Protein AF-A0A5N3PFI4-F1 (afdb_monomer_lite)

Radius of gyration: 23.62 Å; chains: 1; bounding box: 62×47×74 Å

Organism: NCBI:txid2580413

Structure (mmCIF, N/CA/C/O backbone):
data_AF-A0A5N3PFI4-F1
#
_entry.id   AF-A0A5N3PFI4-F1
#
loop_
_atom_site.group_PDB
_atom_site.id
_atom_site.type_symbol
_atom_site.label_atom_id
_atom_site.label_alt_id
_atom_site.label_comp_id
_atom_site.label_asym_id
_atom_site.label_entity_id
_atom_site.label_seq_id
_atom_site.pdbx_PDB_ins_code
_atom_site.Cartn_x
_atom_site.Cartn_y
_atom_site.Cartn_z
_atom_site.occupancy
_atom_site.B_iso_or_equiv
_atom_site.auth_seq_id
_atom_site.auth_comp_id
_atom_site.auth_asym_id
_atom_site.auth_atom_id
_atom_site.pdbx_PDB_model_num
ATOM 1 N N . MET A 1 1 ? -22.761 -20.253 -21.939 1.00 34.53 1 MET A N 1
ATOM 2 C CA . MET A 1 1 ? -22.071 -18.955 -21.828 1.00 34.53 1 MET A CA 1
ATOM 3 C C . MET A 1 1 ? -21.880 -18.704 -20.352 1.00 34.53 1 MET A C 1
ATOM 5 O O . MET A 1 1 ? -22.815 -18.252 -19.707 1.00 34.53 1 MET A O 1
ATOM 9 N N . ASN A 1 2 ? -20.734 -19.114 -19.808 1.00 31.66 2 ASN A N 1
ATOM 10 C CA . ASN A 1 2 ? -20.333 -18.622 -18.499 1.00 31.66 2 ASN A CA 1
ATOM 11 C C . ASN A 1 2 ? -20.093 -17.128 -18.687 1.00 31.66 2 ASN A C 1
ATOM 13 O O . ASN A 1 2 ? -19.296 -16.738 -19.536 1.00 31.66 2 ASN A O 1
ATOM 17 N N . SER A 1 3 ? -20.860 -16.303 -17.985 1.00 35.31 3 SER A N 1
ATOM 18 C CA . SER A 1 3 ? -20.430 -14.945 -17.700 1.00 35.31 3 SER A CA 1
ATOM 19 C C . SER A 1 3 ? -19.209 -15.099 -16.806 1.00 35.31 3 SER A C 1
ATOM 21 O O . SER A 1 3 ? -19.358 -15.276 -15.596 1.00 35.31 3 SER A O 1
ATOM 23 N N . ASP A 1 4 ? -18.026 -15.157 -17.411 1.00 40.94 4 ASP A N 1
ATOM 24 C CA . ASP A 1 4 ? -16.792 -14.941 -16.677 1.00 40.94 4 ASP A CA 1
ATOM 25 C C . ASP A 1 4 ? -16.975 -13.590 -15.994 1.00 40.94 4 ASP A C 1
ATOM 27 O O . ASP A 1 4 ? -17.137 -12.562 -16.653 1.00 40.94 4 ASP A O 1
ATOM 31 N N . THR A 1 5 ? -17.123 -13.618 -14.671 1.00 44.69 5 THR A N 1
ATOM 32 C CA . THR A 1 5 ? -17.162 -12.411 -13.860 1.00 44.69 5 THR A CA 1
ATOM 33 C C . THR A 1 5 ? -15.824 -11.739 -14.102 1.00 44.69 5 THR A C 1
ATOM 35 O O . THR A 1 5 ? -14.805 -12.211 -13.605 1.00 44.69 5 THR A O 1
ATOM 38 N N . GLU A 1 6 ? -15.815 -10.726 -14.962 1.00 54.66 6 GLU A N 1
ATOM 39 C CA . GLU A 1 6 ? -14.609 -10.012 -15.351 1.00 54.66 6 GLU A CA 1
ATOM 40 C C . GLU A 1 6 ? -13.999 -9.435 -14.070 1.00 54.66 6 GLU A C 1
ATOM 42 O O . GLU A 1 6 ? -14.568 -8.539 -13.441 1.00 54.66 6 GLU A O 1
ATOM 47 N N . ILE A 1 7 ? -12.908 -10.052 -13.603 1.00 65.50 7 ILE A N 1
ATOM 48 C CA . ILE A 1 7 ? -12.194 -9.602 -12.411 1.00 65.50 7 ILE A CA 1
ATOM 49 C C . ILE A 1 7 ? -11.613 -8.244 -12.783 1.00 65.50 7 ILE A C 1
ATOM 51 O O . ILE A 1 7 ? -10.720 -8.157 -13.626 1.00 65.50 7 ILE A O 1
ATOM 55 N N . LEU A 1 8 ? -12.170 -7.186 -12.196 1.00 71.88 8 LEU A N 1
ATOM 56 C CA . LEU A 1 8 ? -11.700 -5.832 -12.445 1.00 71.88 8 LEU A CA 1
ATOM 57 C C . LEU A 1 8 ? -10.261 -5.720 -11.932 1.00 71.88 8 LEU A C 1
ATOM 59 O O . LEU A 1 8 ? -10.022 -6.072 -10.776 1.00 71.88 8 LEU A O 1
ATOM 63 N N . PRO A 1 9 ? -9.310 -5.240 -12.748 1.00 77.88 9 PRO A N 1
ATOM 64 C CA . PRO A 1 9 ? -7.929 -5.128 -12.316 1.00 77.88 9 PRO A CA 1
ATOM 65 C C . PRO A 1 9 ? -7.809 -4.098 -11.189 1.00 77.88 9 PRO A C 1
ATOM 67 O O . PRO A 1 9 ? -8.352 -2.992 -11.273 1.00 77.88 9 PRO A O 1
ATOM 70 N N . ASP A 1 10 ? -7.056 -4.447 -10.148 1.00 87.81 10 ASP A N 1
ATOM 71 C CA . ASP A 1 10 ? -6.751 -3.518 -9.058 1.00 87.81 10 ASP A CA 1
ATOM 72 C C . ASP A 1 10 ? -5.749 -2.447 -9.493 1.00 87.81 10 ASP A C 1
ATOM 74 O O . ASP A 1 10 ? -5.732 -1.351 -8.934 1.00 87.81 10 ASP A O 1
ATOM 78 N N . TYR A 1 11 ? -4.904 -2.751 -10.481 1.00 91.44 11 TYR A N 1
ATOM 79 C CA . TYR A 1 11 ? -3.962 -1.817 -11.089 1.00 91.44 11 TYR A CA 1
ATOM 80 C C . TYR A 1 11 ? -3.472 -2.306 -12.459 1.00 91.44 11 TYR A C 1
ATOM 82 O O . TYR A 1 11 ? -3.498 -3.492 -12.785 1.00 91.44 11 TYR A O 1
ATOM 90 N N . ASP A 1 12 ? -2.926 -1.365 -13.219 1.00 91.00 12 ASP A N 1
ATOM 91 C CA . ASP A 1 12 ? -2.003 -1.557 -14.328 1.00 91.00 12 ASP A CA 1
ATOM 92 C C . ASP A 1 12 ? -0.720 -0.744 -14.061 1.00 91.00 12 ASP A C 1
ATOM 94 O O . ASP A 1 12 ? -0.627 0.038 -13.109 1.00 91.00 12 ASP A O 1
ATOM 98 N N . LEU A 1 13 ? 0.309 -0.952 -14.879 1.00 92.44 13 LEU A N 1
ATOM 99 C CA . LEU A 1 13 ? 1.620 -0.339 -14.709 1.00 92.44 13 LEU A CA 1
ATOM 100 C C . LEU A 1 13 ? 1.938 0.654 -15.820 1.00 92.44 13 LEU A C 1
ATOM 102 O O . LEU A 1 13 ? 2.076 0.297 -16.986 1.00 92.44 13 LEU A O 1
ATOM 106 N N . THR A 1 14 ? 2.217 1.898 -15.449 1.00 93.06 14 THR A N 1
ATOM 107 C CA . THR A 1 14 ? 2.928 2.812 -16.351 1.00 93.06 14 THR A CA 1
ATOM 108 C C . THR A 1 14 ? 4.423 2.683 -16.101 1.00 93.06 14 THR A C 1
ATOM 110 O O . THR A 1 14 ? 4.976 3.303 -15.196 1.00 93.06 14 THR A O 1
ATOM 113 N N . CYS A 1 15 ? 5.088 1.824 -16.875 1.00 95.62 15 CYS A N 1
ATOM 114 C CA . CYS A 1 15 ? 6.522 1.579 -16.740 1.00 95.62 15 CYS A CA 1
ATOM 115 C C . CYS A 1 15 ? 7.332 2.745 -17.310 1.00 95.62 15 CYS A C 1
ATOM 117 O O . CYS A 1 15 ? 7.285 2.981 -18.514 1.00 95.62 15 CYS A O 1
ATOM 119 N N . TRP A 1 16 ? 8.136 3.409 -16.478 1.00 97.19 16 TRP A N 1
ATOM 120 C CA . TRP A 1 16 ? 9.129 4.410 -16.901 1.00 97.19 16 TRP A CA 1
ATOM 121 C C . TRP A 1 16 ? 10.487 3.779 -17.212 1.00 97.19 16 TRP A C 1
ATOM 123 O O . TRP A 1 16 ? 11.235 4.253 -18.066 1.00 97.19 16 TRP A O 1
ATOM 133 N N . TYR A 1 17 ? 10.789 2.680 -16.526 1.00 97.75 17 TYR A N 1
ATOM 134 C CA . TYR A 1 17 ? 11.963 1.850 -16.741 1.00 97.75 17 TYR A CA 1
ATOM 135 C C . TYR A 1 17 ? 11.529 0.391 -16.834 1.00 97.75 17 TYR A C 1
ATOM 137 O O . TYR A 1 17 ? 10.805 -0.085 -15.958 1.00 97.75 17 TYR A O 1
ATOM 145 N N . LEU A 1 18 ? 12.003 -0.321 -17.856 1.00 97.88 18 LEU A N 1
ATOM 146 C CA . LEU A 1 18 ? 11.761 -1.750 -18.038 1.00 97.88 18 LEU A CA 1
ATOM 147 C C . LEU A 1 18 ? 13.010 -2.410 -18.624 1.00 97.88 18 LEU A C 1
ATOM 149 O O . LEU A 1 18 ? 13.370 -2.205 -19.783 1.00 97.88 18 LEU A O 1
ATOM 153 N N . ASN A 1 19 ? 13.681 -3.238 -17.824 1.00 97.38 19 ASN A N 1
ATOM 154 C CA . ASN A 1 19 ? 14.801 -4.031 -18.310 1.00 97.38 19 ASN A CA 1
ATOM 155 C C . ASN A 1 19 ? 14.276 -5.293 -19.010 1.00 97.38 19 ASN A C 1
ATOM 157 O O . ASN A 1 19 ? 13.946 -6.278 -18.353 1.00 97.38 19 ASN A O 1
ATOM 161 N N . ILE A 1 20 ? 14.220 -5.254 -20.345 1.00 95.31 20 ILE A N 1
ATOM 162 C CA . ILE A 1 20 ? 13.633 -6.316 -21.182 1.00 95.31 20 ILE A CA 1
ATOM 163 C C . ILE A 1 20 ? 14.208 -7.692 -20.841 1.00 95.31 20 ILE A C 1
ATOM 165 O O . ILE A 1 20 ? 13.453 -8.622 -20.585 1.00 95.31 20 ILE A O 1
ATOM 169 N N . ARG A 1 21 ? 15.539 -7.821 -20.786 1.00 94.88 21 ARG A N 1
ATOM 170 C CA . ARG A 1 21 ? 16.201 -9.101 -20.504 1.00 94.88 21 ARG A CA 1
ATOM 171 C C . ARG A 1 21 ? 15.759 -9.678 -19.159 1.00 94.88 21 ARG A C 1
ATOM 173 O O . ARG A 1 21 ? 15.367 -10.833 -19.085 1.00 94.88 21 ARG A O 1
ATOM 180 N N . ARG A 1 22 ? 15.813 -8.859 -18.112 1.00 96.00 22 ARG A N 1
ATOM 181 C CA . ARG A 1 22 ? 15.440 -9.248 -16.750 1.00 96.00 22 ARG A CA 1
ATOM 182 C C . ARG A 1 22 ? 13.965 -9.632 -16.647 1.00 96.00 22 ARG A C 1
ATOM 184 O O . ARG A 1 22 ? 13.632 -10.627 -16.013 1.00 96.00 22 ARG A O 1
ATOM 191 N N . VAL A 1 23 ? 13.082 -8.865 -17.288 1.00 96.19 23 VAL A N 1
ATOM 192 C CA . VAL A 1 23 ? 11.647 -9.177 -17.330 1.00 96.19 23 VAL A CA 1
ATOM 193 C C . VAL A 1 23 ? 11.402 -10.498 -18.058 1.00 96.19 23 VAL A C 1
ATOM 195 O O . VAL A 1 23 ? 10.666 -11.323 -17.535 1.00 96.19 23 VAL A O 1
ATOM 198 N N . LEU A 1 24 ? 12.066 -10.749 -19.190 1.00 94.12 24 LEU A N 1
ATOM 199 C CA . LEU A 1 24 ? 11.983 -12.027 -19.909 1.00 94.12 24 LEU A CA 1
ATOM 200 C C . LEU A 1 24 ? 12.459 -13.216 -19.069 1.00 94.12 24 LEU A C 1
ATOM 202 O O . LEU A 1 24 ? 11.827 -14.268 -19.095 1.00 94.12 24 LEU A O 1
ATOM 206 N N . GLU A 1 25 ? 13.549 -13.051 -18.315 1.00 93.19 25 GLU A N 1
ATOM 207 C CA . GLU A 1 25 ? 14.042 -14.061 -17.368 1.00 93.19 25 GLU A CA 1
ATOM 208 C C . GLU A 1 25 ? 13.009 -14.359 -16.263 1.00 93.19 25 GLU A C 1
ATOM 210 O O . GLU A 1 25 ? 12.974 -15.476 -15.753 1.00 93.19 25 GLU A O 1
ATOM 215 N N . LEU A 1 26 ? 12.154 -13.389 -15.917 1.00 93.06 26 LEU A N 1
ATOM 216 C CA . LEU A 1 26 ? 11.142 -13.515 -14.866 1.00 93.06 26 LEU A CA 1
ATOM 217 C C . LEU A 1 26 ? 9.834 -14.158 -15.357 1.00 93.06 26 LEU A C 1
ATOM 219 O O . LEU A 1 26 ? 9.326 -15.072 -14.715 1.00 93.06 26 LEU A O 1
ATOM 223 N N . ILE A 1 27 ? 9.289 -13.683 -16.481 1.00 93.25 27 ILE A N 1
ATOM 224 C CA . ILE A 1 27 ? 8.004 -14.162 -17.027 1.00 93.25 27 ILE A CA 1
ATOM 225 C C . ILE A 1 27 ? 8.158 -15.412 -17.908 1.00 93.25 27 ILE A C 1
ATOM 227 O O . ILE A 1 27 ? 7.177 -16.089 -18.202 1.00 93.25 27 ILE A O 1
ATOM 231 N N . GLY A 1 28 ? 9.385 -15.721 -18.337 1.00 89.44 28 GLY A N 1
ATOM 232 C CA . GLY A 1 28 ? 9.697 -16.795 -19.276 1.00 89.44 28 GLY A CA 1
ATOM 233 C C . GLY A 1 28 ? 9.411 -16.405 -20.728 1.00 89.44 28 GLY A C 1
ATOM 234 O O . GLY A 1 28 ? 8.351 -15.872 -21.051 1.00 89.44 28 GLY A O 1
ATOM 235 N N . ILE A 1 29 ? 10.345 -16.699 -21.636 1.00 81.88 29 ILE A N 1
ATOM 236 C CA . ILE A 1 29 ? 10.223 -16.336 -23.061 1.00 81.88 29 ILE A CA 1
ATOM 237 C C . ILE A 1 29 ? 9.035 -17.023 -23.753 1.00 81.88 29 ILE A C 1
ATOM 239 O O . ILE A 1 29 ? 8.405 -16.442 -24.635 1.00 81.88 29 ILE A O 1
ATOM 243 N N . ASP A 1 30 ? 8.685 -18.230 -23.311 1.00 80.94 30 ASP A N 1
ATOM 244 C CA . ASP A 1 30 ? 7.583 -19.001 -23.886 1.00 80.94 30 ASP A CA 1
ATOM 245 C C . ASP A 1 30 ? 6.222 -18.344 -23.623 1.00 80.94 30 ASP A C 1
ATOM 247 O O . ASP A 1 30 ? 5.322 -18.454 -24.456 1.00 80.94 30 ASP A O 1
ATOM 251 N N . SER A 1 31 ? 6.092 -17.585 -22.525 1.00 78.06 31 SER A N 1
ATOM 252 C CA . SER A 1 31 ? 4.857 -16.862 -22.181 1.00 78.06 31 SER A CA 1
ATOM 253 C C . SER A 1 31 ? 4.494 -15.776 -23.198 1.00 78.06 31 SER A C 1
ATOM 255 O O . SER A 1 31 ? 3.326 -15.419 -23.326 1.00 78.06 31 SER A O 1
ATOM 257 N N . ILE A 1 32 ? 5.480 -15.279 -23.953 1.00 81.88 32 ILE A N 1
ATOM 258 C CA . ILE A 1 32 ? 5.295 -14.207 -24.936 1.00 81.88 32 ILE A CA 1
ATOM 259 C C . ILE A 1 32 ? 5.472 -14.673 -26.380 1.00 81.88 32 ILE A C 1
ATOM 261 O O . ILE A 1 32 ? 5.248 -13.894 -27.302 1.00 81.88 32 ILE A O 1
ATOM 265 N N . ALA A 1 33 ? 5.878 -15.924 -26.614 1.00 79.25 33 ALA A N 1
ATOM 266 C CA . ALA A 1 33 ? 6.202 -16.418 -27.951 1.00 79.25 33 ALA A CA 1
ATOM 267 C C . ALA A 1 33 ? 5.012 -16.318 -28.924 1.00 79.25 33 ALA A C 1
ATOM 269 O O . ALA A 1 33 ? 5.199 -16.031 -30.106 1.00 79.25 33 ALA A O 1
ATOM 270 N N . TYR A 1 34 ? 3.788 -16.520 -28.427 1.00 78.62 34 TYR A N 1
ATOM 271 C CA . TYR A 1 34 ? 2.567 -16.336 -29.213 1.00 78.62 34 TYR A CA 1
ATOM 272 C C . TYR A 1 34 ? 2.360 -14.868 -29.612 1.00 78.62 34 TYR A C 1
ATOM 274 O O . TYR A 1 34 ? 2.145 -14.572 -30.789 1.00 78.62 34 TYR A O 1
ATOM 282 N N . ASP A 1 35 ? 2.508 -13.950 -28.654 1.00 79.88 35 ASP A N 1
ATOM 283 C CA . ASP A 1 35 ? 2.353 -12.511 -28.878 1.00 79.88 35 ASP A CA 1
ATOM 284 C C . ASP A 1 35 ? 3.425 -11.990 -29.850 1.00 79.88 35 ASP A C 1
ATOM 286 O O . ASP A 1 35 ? 3.118 -11.254 -30.787 1.00 79.88 35 ASP A O 1
ATOM 290 N N . LEU A 1 36 ? 4.673 -12.450 -29.698 1.00 76.38 36 LEU A N 1
ATOM 291 C CA . LEU A 1 36 ? 5.792 -12.109 -30.580 1.00 76.38 36 LEU A CA 1
ATOM 292 C C . LEU A 1 36 ? 5.554 -12.547 -32.031 1.00 76.38 36 LEU A C 1
ATOM 294 O O . LEU A 1 36 ? 5.839 -11.776 -32.944 1.00 76.38 36 LEU A O 1
ATOM 298 N N . ARG A 1 37 ? 4.981 -13.736 -32.270 1.00 75.88 37 ARG A N 1
ATOM 299 C CA . ARG A 1 37 ? 4.613 -14.178 -33.632 1.00 75.88 37 ARG A CA 1
ATOM 300 C C . ARG A 1 37 ? 3.553 -13.271 -34.258 1.00 75.88 37 ARG A C 1
ATOM 302 O O . ARG A 1 37 ? 3.612 -12.990 -35.454 1.00 75.88 37 ARG A O 1
ATOM 309 N N . GLY A 1 38 ? 2.611 -12.778 -33.453 1.00 72.31 38 GLY A N 1
ATOM 310 C CA . GLY A 1 38 ? 1.654 -11.754 -33.876 1.00 72.31 38 GLY A CA 1
ATOM 311 C C . GLY A 1 38 ? 2.335 -10.439 -34.271 1.00 72.31 38 GLY A C 1
ATOM 312 O O . GLY A 1 38 ? 1.948 -9.820 -35.259 1.00 72.31 38 GLY A O 1
ATOM 313 N N . LEU A 1 39 ? 3.396 -10.044 -33.559 1.00 71.06 39 LEU A N 1
ATOM 314 C CA . LEU A 1 39 ? 4.198 -8.857 -33.883 1.00 71.06 39 LEU A CA 1
ATOM 315 C C . LEU A 1 39 ? 5.067 -9.036 -35.135 1.00 71.06 39 LEU A C 1
ATOM 317 O O . LEU A 1 39 ? 5.233 -8.089 -35.901 1.00 71.06 39 LEU A O 1
ATOM 321 N N . GLU A 1 40 ? 5.589 -10.236 -35.389 1.00 66.19 40 GLU A N 1
ATOM 322 C CA . GLU A 1 40 ? 6.325 -10.550 -36.622 1.00 66.19 40 GLU A CA 1
ATOM 323 C C . GLU A 1 40 ? 5.420 -10.504 -37.861 1.00 66.19 40 GLU A C 1
ATOM 325 O O . GLU A 1 40 ? 5.833 -10.019 -38.917 1.00 66.19 40 GLU A O 1
ATOM 330 N N . ALA A 1 41 ? 4.155 -10.920 -37.730 1.00 63.94 41 ALA A N 1
ATOM 331 C CA . ALA A 1 41 ? 3.155 -10.767 -38.789 1.00 63.94 41 ALA A CA 1
ATOM 332 C C . ALA A 1 41 ? 2.889 -9.287 -39.134 1.00 63.94 41 ALA A C 1
ATOM 334 O O . ALA A 1 41 ? 2.527 -8.969 -40.267 1.00 63.94 41 ALA A O 1
ATOM 335 N N . LEU A 1 42 ? 3.171 -8.368 -38.203 1.00 62.66 42 LEU A N 1
ATOM 336 C CA . LEU A 1 42 ? 3.155 -6.920 -38.412 1.00 62.66 42 LEU A CA 1
ATOM 337 C C . LEU A 1 42 ? 4.475 -6.382 -38.999 1.00 62.66 42 LEU A C 1
ATOM 339 O O . LEU A 1 42 ? 4.801 -5.208 -38.828 1.00 62.66 42 LEU A O 1
ATOM 343 N N . SER A 1 43 ? 5.230 -7.212 -39.726 1.00 56.19 43 SER A N 1
ATOM 344 C CA . SER A 1 43 ? 6.500 -6.886 -40.401 1.00 56.19 43 SER A CA 1
ATOM 345 C C . SER A 1 43 ? 6.507 -5.596 -41.244 1.00 56.19 43 SER A C 1
ATOM 347 O O . SER A 1 43 ? 7.582 -5.072 -41.533 1.00 56.19 43 SER A O 1
ATOM 349 N N . GLN A 1 44 ? 5.344 -5.039 -41.588 1.00 59.81 44 GLN A N 1
ATOM 350 C CA . GLN A 1 44 ? 5.199 -3.752 -42.280 1.00 59.81 44 GLN A CA 1
ATOM 351 C C . GLN A 1 44 ? 5.275 -2.515 -41.361 1.00 59.81 44 GLN A C 1
ATOM 353 O O . GLN A 1 44 ? 5.361 -1.394 -41.857 1.00 59.81 44 GLN A O 1
ATOM 358 N N . LEU A 1 45 ? 5.247 -2.686 -40.037 1.00 62.97 45 LEU A N 1
ATOM 359 C CA . LEU A 1 45 ? 5.389 -1.596 -39.072 1.00 62.97 45 LEU A CA 1
ATOM 360 C C . LEU A 1 45 ? 6.863 -1.209 -38.889 1.00 62.97 45 LEU A C 1
ATOM 362 O O . LEU A 1 45 ? 7.740 -2.076 -38.833 1.00 62.97 45 LEU A O 1
ATOM 366 N N . GLY A 1 46 ? 7.121 0.095 -38.759 1.00 75.62 46 GLY A N 1
ATOM 367 C CA . GLY A 1 46 ? 8.454 0.629 -38.475 1.00 75.62 46 GLY A CA 1
ATOM 368 C C . GLY A 1 46 ? 8.986 0.216 -37.096 1.00 75.62 46 GLY A C 1
ATOM 369 O O . GLY A 1 46 ? 8.223 -0.147 -36.197 1.00 75.62 46 GLY A O 1
ATOM 370 N N . ASP A 1 47 ? 10.306 0.315 -36.915 1.00 78.12 47 ASP A N 1
ATOM 371 C CA . ASP A 1 47 ? 11.020 -0.157 -35.716 1.00 78.12 47 ASP A CA 1
ATOM 372 C C . ASP A 1 47 ? 10.477 0.421 -34.399 1.00 78.12 47 ASP A C 1
ATOM 374 O O . ASP A 1 47 ? 10.393 -0.285 -33.393 1.00 78.12 47 ASP A O 1
ATOM 378 N N . ALA A 1 48 ? 10.043 1.686 -34.408 1.00 79.69 48 ALA A N 1
ATOM 379 C CA . ALA A 1 48 ? 9.471 2.346 -33.234 1.00 79.69 48 ALA A CA 1
ATOM 380 C C . ALA A 1 48 ? 8.166 1.683 -32.765 1.00 79.69 48 ALA A C 1
ATOM 382 O O . ALA A 1 48 ? 7.963 1.487 -31.568 1.00 79.69 48 ALA A O 1
ATOM 383 N N . THR A 1 49 ? 7.291 1.294 -33.693 1.00 81.50 49 THR A N 1
ATOM 384 C CA . THR A 1 49 ? 6.027 0.639 -33.344 1.00 81.50 49 THR A CA 1
ATOM 385 C C . THR A 1 49 ? 6.276 -0.757 -32.784 1.00 81.50 49 THR A C 1
ATOM 387 O O . THR A 1 49 ? 5.658 -1.120 -31.791 1.00 81.50 49 THR A O 1
ATOM 390 N N . ARG A 1 50 ? 7.238 -1.508 -33.341 1.00 81.50 50 ARG A N 1
ATOM 391 C CA . ARG A 1 50 ? 7.625 -2.828 -32.809 1.00 81.50 50 ARG A CA 1
ATOM 392 C C . ARG A 1 50 ? 8.161 -2.739 -31.380 1.00 81.50 50 ARG A C 1
ATOM 394 O O . ARG A 1 50 ? 7.778 -3.545 -30.539 1.00 81.50 50 ARG A O 1
ATOM 401 N N . GLN A 1 51 ? 9.009 -1.748 -31.101 1.00 83.81 51 GLN A N 1
ATOM 402 C CA . GLN A 1 51 ? 9.524 -1.477 -29.753 1.00 83.81 51 GLN A CA 1
ATOM 403 C C . GLN A 1 51 ? 8.392 -1.170 -28.766 1.00 83.81 51 GLN A C 1
ATOM 405 O O . GLN A 1 51 ? 8.336 -1.766 -27.693 1.00 83.81 51 GLN A O 1
ATOM 410 N N . ILE A 1 52 ? 7.454 -0.294 -29.143 1.00 86.50 52 ILE A N 1
ATOM 411 C CA . ILE A 1 52 ? 6.291 0.036 -28.308 1.00 86.50 52 ILE A CA 1
ATOM 412 C C . ILE A 1 52 ? 5.445 -1.212 -28.049 1.00 86.50 52 ILE A C 1
ATOM 414 O O . ILE A 1 52 ? 5.114 -1.492 -26.900 1.00 86.50 52 ILE A O 1
ATOM 418 N N . SER A 1 53 ? 5.129 -1.988 -29.088 1.00 87.25 53 SER A N 1
ATOM 419 C CA . SER A 1 53 ? 4.346 -3.213 -28.938 1.00 87.25 53 SER A CA 1
ATOM 420 C C . SER A 1 53 ? 5.028 -4.226 -28.020 1.00 87.25 53 SER A C 1
ATOM 422 O O . SER A 1 53 ? 4.368 -4.776 -27.145 1.00 87.25 53 SER A O 1
ATOM 424 N N . LEU A 1 54 ? 6.346 -4.416 -28.146 1.00 88.56 54 LEU A N 1
ATOM 425 C CA . LEU A 1 54 ? 7.110 -5.278 -27.246 1.00 88.56 54 LEU A CA 1
ATOM 426 C C . LEU A 1 54 ? 7.023 -4.797 -25.792 1.00 88.56 54 LEU A C 1
ATOM 428 O O . LEU A 1 54 ? 6.762 -5.601 -24.901 1.00 88.56 54 LEU A O 1
ATOM 432 N N . ILE A 1 55 ? 7.215 -3.497 -25.541 1.00 91.31 55 ILE A N 1
ATOM 433 C CA . ILE A 1 55 ? 7.115 -2.920 -24.192 1.00 91.31 55 ILE A CA 1
ATOM 434 C C . ILE A 1 55 ? 5.714 -3.145 -23.612 1.00 91.31 55 ILE A C 1
ATOM 436 O O . ILE A 1 55 ? 5.601 -3.545 -22.455 1.00 91.31 55 ILE A O 1
ATOM 440 N N . VAL A 1 56 ? 4.657 -2.940 -24.404 1.00 90.94 56 VAL A N 1
ATOM 441 C CA . VAL A 1 56 ? 3.266 -3.166 -23.977 1.00 90.94 56 VAL A CA 1
ATOM 442 C C . VAL A 1 56 ? 3.018 -4.641 -23.653 1.00 90.94 56 VAL A C 1
ATOM 444 O O . VAL A 1 56 ? 2.471 -4.938 -22.592 1.00 90.94 56 VAL A O 1
ATOM 447 N N . THR A 1 57 ? 3.464 -5.567 -24.507 1.00 91.62 57 THR A N 1
ATOM 448 C CA . THR A 1 57 ? 3.351 -7.014 -24.263 1.00 91.62 57 THR A CA 1
ATOM 449 C C . THR A 1 57 ? 4.080 -7.420 -22.984 1.00 91.62 57 THR A C 1
ATOM 451 O O . THR A 1 57 ? 3.498 -8.090 -22.133 1.00 91.62 57 THR A O 1
ATOM 454 N N . LEU A 1 58 ? 5.329 -6.979 -22.807 1.00 93.81 58 LEU A N 1
ATOM 455 C CA . LEU A 1 58 ? 6.114 -7.275 -21.606 1.00 93.81 58 LEU A CA 1
ATOM 456 C C . LEU A 1 58 ? 5.478 -6.682 -20.351 1.00 93.81 58 LEU A C 1
ATOM 458 O O . LEU A 1 58 ? 5.453 -7.349 -19.322 1.00 93.81 58 LEU A O 1
ATOM 462 N N . LYS A 1 59 ? 4.942 -5.459 -20.432 1.00 93.69 59 LYS A N 1
ATOM 463 C CA . LYS A 1 59 ? 4.206 -4.826 -19.334 1.00 93.69 59 LYS A CA 1
ATOM 464 C C . LYS A 1 59 ? 2.985 -5.662 -18.947 1.00 93.69 59 LYS A C 1
ATOM 466 O O . LYS A 1 59 ? 2.866 -6.009 -17.781 1.00 93.69 59 LYS A O 1
ATOM 471 N N . ASN A 1 60 ? 2.129 -6.036 -19.902 1.00 91.62 60 ASN A N 1
ATOM 472 C CA . ASN A 1 60 ? 0.929 -6.840 -19.629 1.00 91.62 60 ASN A CA 1
ATOM 473 C C . ASN A 1 60 ? 1.287 -8.172 -18.955 1.00 91.62 60 ASN A C 1
ATOM 475 O O . ASN A 1 60 ? 0.741 -8.513 -17.910 1.00 91.62 60 ASN A O 1
ATOM 479 N N . ARG A 1 61 ? 2.269 -8.888 -19.509 1.00 93.31 61 ARG A N 1
ATOM 480 C CA . ARG A 1 61 ? 2.713 -10.192 -18.996 1.00 93.31 61 ARG A CA 1
ATOM 481 C C . ARG A 1 61 ? 3.388 -10.087 -17.635 1.00 93.31 61 ARG A C 1
ATOM 483 O O . ARG A 1 61 ? 3.232 -10.969 -16.798 1.00 93.31 61 ARG A O 1
ATOM 490 N N . LEU A 1 62 ? 4.114 -9.000 -17.387 1.00 94.75 62 LEU A N 1
ATOM 491 C CA . LEU A 1 62 ? 4.657 -8.713 -16.067 1.00 94.75 62 LEU A CA 1
ATOM 492 C C . LEU A 1 62 ? 3.547 -8.410 -15.056 1.00 94.75 62 LEU A C 1
ATOM 494 O O . LEU A 1 62 ? 3.614 -8.901 -13.934 1.00 94.75 62 LEU A O 1
ATOM 498 N N . THR A 1 63 ? 2.536 -7.628 -15.435 1.00 93.12 63 THR A N 1
ATOM 499 C CA . THR A 1 63 ? 1.376 -7.357 -14.580 1.00 93.12 63 THR A CA 1
ATOM 500 C C . THR A 1 63 ? 0.659 -8.662 -14.225 1.00 93.12 63 THR A C 1
ATOM 502 O O . THR A 1 63 ? 0.401 -8.903 -13.050 1.00 93.12 63 THR A O 1
ATOM 505 N N . GLU A 1 64 ? 0.422 -9.558 -15.187 1.00 91.75 64 GLU A N 1
ATOM 506 C CA . GLU A 1 64 ? -0.103 -10.913 -14.930 1.00 91.75 64 GLU A CA 1
ATOM 507 C C . GLU A 1 64 ? 0.810 -11.719 -13.991 1.00 91.75 64 GLU A C 1
ATOM 509 O O . GLU A 1 64 ? 0.343 -12.368 -13.055 1.00 91.75 64 GLU A O 1
ATOM 514 N N . TRP A 1 65 ? 2.128 -11.666 -14.208 1.00 94.62 65 TRP A N 1
ATOM 515 C CA . TRP A 1 65 ? 3.098 -12.358 -13.362 1.00 94.62 65 TRP A CA 1
ATOM 516 C C . TRP A 1 65 ? 3.036 -11.876 -11.908 1.00 94.62 65 TRP A C 1
ATOM 518 O O . TRP A 1 65 ? 3.041 -12.711 -11.004 1.00 94.62 65 TRP A O 1
ATOM 528 N N . LEU A 1 66 ? 2.929 -10.561 -11.682 1.00 94.81 66 LEU A N 1
ATOM 529 C CA . LEU A 1 66 ? 2.800 -9.966 -10.349 1.00 94.81 66 LEU A CA 1
ATOM 530 C C . LEU A 1 66 ? 1.543 -10.463 -9.626 1.00 94.81 66 LEU A C 1
ATOM 532 O O . LEU A 1 66 ? 1.655 -10.882 -8.473 1.00 94.81 66 LEU A O 1
ATOM 536 N N . HIS A 1 67 ? 0.399 -10.489 -10.321 1.00 90.56 67 HIS A N 1
ATOM 537 C CA . HIS A 1 67 ? -0.859 -11.030 -9.798 1.00 90.56 67 HIS A CA 1
ATOM 538 C C . HIS A 1 67 ? -0.718 -12.504 -9.391 1.00 90.56 67 HIS A C 1
ATOM 540 O O . HIS A 1 67 ? -1.089 -12.891 -8.288 1.00 90.56 67 HIS A O 1
ATOM 546 N N . ASN A 1 68 ? -0.106 -13.322 -10.250 1.00 91.62 68 ASN A N 1
ATOM 547 C CA . ASN A 1 68 ? -0.054 -14.772 -10.053 1.00 91.62 68 ASN A CA 1
ATOM 548 C C . ASN A 1 68 ? 1.020 -15.242 -9.059 1.00 91.62 68 ASN A C 1
ATOM 550 O O . ASN A 1 68 ? 0.846 -16.275 -8.416 1.00 91.62 68 ASN A O 1
ATOM 554 N N . HIS A 1 69 ? 2.146 -14.531 -8.948 1.00 92.62 69 HIS A N 1
ATOM 555 C CA . HIS A 1 69 ? 3.290 -14.963 -8.129 1.00 92.62 69 HIS A CA 1
ATOM 556 C C . HIS A 1 69 ? 3.379 -14.244 -6.787 1.00 92.62 69 HIS A C 1
ATOM 558 O O . HIS A 1 69 ? 4.124 -14.689 -5.914 1.00 92.62 69 HIS A O 1
ATOM 564 N N . ASN A 1 70 ? 2.635 -13.147 -6.624 1.00 92.00 70 ASN A N 1
ATOM 565 C CA . ASN A 1 70 ? 2.511 -12.408 -5.377 1.00 92.00 70 ASN A CA 1
ATOM 566 C C . ASN A 1 70 ? 3.863 -12.123 -4.687 1.00 92.00 70 ASN A C 1
ATOM 568 O O . ASN A 1 70 ? 4.064 -12.511 -3.529 1.00 92.00 70 ASN A O 1
ATOM 572 N N . PRO A 1 71 ? 4.825 -11.483 -5.387 1.00 95.31 71 PRO A N 1
ATOM 573 C CA . PRO A 1 71 ? 6.158 -11.264 -4.840 1.00 95.31 71 PRO A CA 1
ATOM 574 C C . PRO A 1 71 ? 6.083 -10.481 -3.523 1.00 95.31 71 PRO A C 1
ATOM 576 O O . PRO A 1 71 ? 5.270 -9.558 -3.406 1.00 95.31 71 PRO A O 1
ATOM 579 N N . PRO A 1 72 ? 6.943 -10.803 -2.542 1.00 96.88 72 PRO A N 1
ATOM 580 C CA . PRO A 1 72 ? 6.921 -10.122 -1.260 1.00 96.88 72 PRO A CA 1
ATOM 581 C C . PRO A 1 72 ? 7.285 -8.647 -1.436 1.00 96.88 72 PRO A C 1
ATOM 583 O O . PRO A 1 72 ? 8.058 -8.268 -2.327 1.00 96.88 72 PRO A O 1
ATOM 586 N N . THR A 1 73 ? 6.757 -7.801 -0.562 1.00 97.75 73 THR A N 1
ATOM 587 C CA . THR A 1 73 ? 7.215 -6.416 -0.488 1.00 97.75 73 THR A CA 1
ATOM 588 C C . THR A 1 73 ? 8.527 -6.328 0.283 1.00 97.75 73 THR A C 1
ATOM 590 O O . THR A 1 73 ? 8.842 -7.170 1.126 1.00 97.75 73 THR A O 1
ATOM 593 N N . LEU A 1 74 ? 9.321 -5.287 0.023 1.00 98.06 74 LEU A N 1
ATOM 594 C CA . LEU A 1 74 ? 10.563 -5.068 0.763 1.00 98.06 74 LEU A CA 1
ATOM 595 C C . LEU A 1 74 ? 10.303 -4.941 2.271 1.00 98.06 74 LEU A C 1
ATOM 597 O O . LEU A 1 74 ? 11.067 -5.476 3.066 1.00 98.06 74 LEU A O 1
ATOM 601 N N . GLY A 1 75 ? 9.210 -4.278 2.660 1.00 95.75 75 GLY A N 1
ATOM 602 C CA . GLY A 1 75 ? 8.840 -4.144 4.068 1.00 95.75 75 GLY A CA 1
ATOM 603 C C . GLY A 1 75 ? 8.538 -5.493 4.721 1.00 95.75 75 GLY A C 1
ATOM 604 O O . GLY A 1 75 ? 9.059 -5.748 5.801 1.00 95.75 75 GLY A O 1
ATOM 605 N N . GLN A 1 76 ? 7.797 -6.387 4.048 1.00 95.00 76 GLN A N 1
ATOM 606 C CA . GLN A 1 76 ? 7.572 -7.761 4.529 1.00 95.00 76 GLN A CA 1
ATOM 607 C C . GLN A 1 76 ? 8.902 -8.485 4.781 1.00 95.00 76 GLN A C 1
ATOM 609 O O . GLN A 1 76 ? 9.122 -9.035 5.857 1.00 95.00 76 GLN A O 1
ATOM 614 N N . LEU A 1 77 ? 9.830 -8.419 3.821 1.00 96.38 77 LEU A N 1
ATOM 615 C CA . LEU A 1 77 ? 11.138 -9.066 3.948 1.00 96.38 77 LEU A CA 1
ATOM 616 C C . LEU A 1 77 ? 11.993 -8.502 5.088 1.00 96.38 77 LEU A C 1
ATOM 618 O O . LEU A 1 77 ? 12.7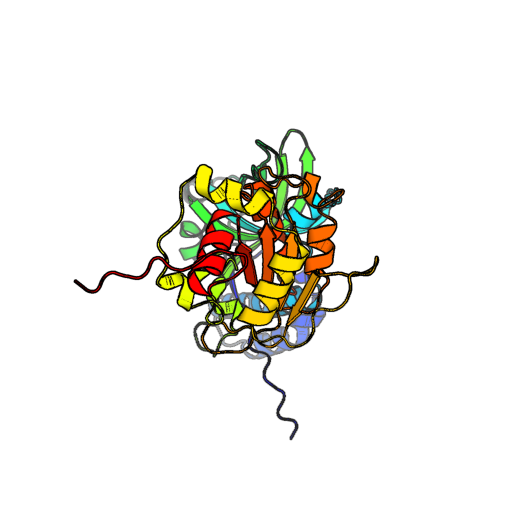56 -9.258 5.687 1.00 96.38 77 LEU A O 1
ATOM 622 N N . LEU A 1 78 ? 11.895 -7.201 5.370 1.00 94.88 78 LEU A N 1
ATOM 623 C CA . LEU A 1 78 ? 12.611 -6.559 6.475 1.00 94.88 78 LEU A CA 1
ATOM 624 C C . LEU A 1 78 ? 12.018 -6.943 7.832 1.00 94.88 78 LEU A C 1
ATOM 626 O O . LEU A 1 78 ? 12.753 -7.308 8.741 1.00 94.88 78 LEU A O 1
ATOM 630 N N . ILE A 1 79 ? 10.692 -6.902 7.959 1.00 91.69 79 ILE A N 1
ATOM 631 C CA . ILE A 1 79 ? 9.990 -7.204 9.213 1.00 91.69 79 ILE A CA 1
ATOM 632 C C . ILE A 1 79 ? 10.163 -8.670 9.608 1.00 91.69 79 ILE A C 1
ATOM 634 O O . ILE A 1 79 ? 10.356 -8.985 10.781 1.00 91.69 79 ILE A O 1
ATOM 638 N N . GLU A 1 80 ? 10.114 -9.567 8.626 1.00 91.56 80 GLU A N 1
ATOM 639 C CA . GLU A 1 80 ? 10.296 -11.001 8.840 1.00 91.56 80 GLU A CA 1
ATOM 640 C C . GLU A 1 80 ? 11.773 -11.412 8.969 1.00 91.56 80 GLU A C 1
ATOM 642 O O . GLU A 1 80 ? 12.045 -12.596 9.165 1.00 91.56 80 GLU A O 1
ATOM 647 N N . ASP A 1 81 ? 12.720 -10.469 8.860 1.00 92.19 81 ASP A N 1
ATOM 648 C CA . ASP A 1 81 ? 14.171 -10.721 8.847 1.00 92.19 81 ASP A CA 1
ATOM 649 C C . ASP A 1 81 ? 14.580 -11.770 7.791 1.00 92.19 81 ASP A C 1
ATOM 651 O O . ASP A 1 81 ? 15.348 -12.710 8.015 1.00 92.19 81 ASP A O 1
ATOM 655 N N . ARG A 1 82 ? 13.985 -11.649 6.601 1.00 95.06 82 ARG A N 1
ATOM 656 C CA . ARG A 1 82 ? 14.175 -12.585 5.486 1.00 95.06 82 ARG A CA 1
ATOM 657 C C . ARG A 1 82 ? 15.016 -12.027 4.358 1.00 95.06 82 ARG A C 1
ATOM 659 O O . ARG A 1 82 ? 15.479 -12.829 3.552 1.00 95.06 82 ARG A O 1
ATOM 666 N N . LEU A 1 83 ? 15.199 -10.709 4.273 1.00 97.25 83 LEU A N 1
ATOM 667 C CA . LEU A 1 83 ? 15.881 -10.063 3.152 1.00 97.25 83 LEU A CA 1
ATOM 668 C C . LEU A 1 83 ? 17.332 -10.555 3.001 1.00 97.25 83 LEU A C 1
ATOM 670 O O . LEU A 1 83 ? 18.137 -10.470 3.925 1.00 97.25 83 LEU A O 1
ATOM 674 N N . LYS A 1 84 ? 17.679 -11.037 1.804 1.00 97.25 84 LYS A N 1
ATOM 675 C CA . LYS A 1 84 ? 19.025 -11.514 1.443 1.00 97.25 84 LYS A CA 1
ATOM 676 C C . LYS A 1 84 ? 19.403 -11.066 0.027 1.00 97.25 84 LYS A C 1
ATOM 678 O O . LYS A 1 84 ? 18.506 -10.840 -0.790 1.00 97.25 84 LYS A O 1
ATOM 683 N N . PRO A 1 85 ? 20.705 -10.979 -0.307 1.00 97.88 85 PRO A N 1
ATOM 684 C CA . PRO A 1 85 ? 21.135 -10.780 -1.688 1.00 97.88 85 PRO A CA 1
ATOM 685 C C . PRO A 1 85 ? 20.516 -11.821 -2.631 1.00 97.88 85 PRO A C 1
ATOM 687 O O . PRO A 1 85 ? 20.411 -12.999 -2.295 1.00 97.88 85 PRO A O 1
ATOM 690 N N . GLY A 1 86 ? 20.092 -11.373 -3.808 1.00 96.25 86 GLY A N 1
ATOM 691 C CA . GLY A 1 86 ? 19.373 -12.153 -4.811 1.00 96.25 86 GLY A CA 1
ATOM 692 C C . GLY A 1 86 ? 17.855 -12.195 -4.623 1.00 96.25 86 GLY A C 1
ATOM 693 O O . GLY A 1 86 ? 17.158 -12.626 -5.539 1.00 96.25 86 GLY A O 1
ATOM 694 N N . MET A 1 87 ? 17.313 -11.739 -3.488 1.00 97.31 87 MET A N 1
ATOM 695 C CA . MET A 1 87 ? 15.865 -11.751 -3.278 1.00 97.31 87 MET A CA 1
ATOM 696 C C . MET A 1 87 ? 15.163 -10.664 -4.078 1.00 97.31 87 MET A C 1
ATOM 698 O O . MET A 1 87 ? 15.517 -9.487 -3.993 1.00 97.31 87 MET A O 1
ATOM 702 N N . LEU A 1 88 ? 14.133 -11.085 -4.810 1.00 97.50 88 LEU A N 1
ATOM 703 C CA . LEU A 1 88 ? 13.203 -10.208 -5.502 1.00 97.50 88 LEU A CA 1
ATOM 704 C C . LEU A 1 88 ? 12.215 -9.594 -4.504 1.00 97.50 88 LEU A C 1
ATOM 706 O O . LEU A 1 88 ? 11.743 -10.275 -3.592 1.00 97.50 88 LEU A O 1
ATOM 710 N N . PHE A 1 89 ? 11.880 -8.325 -4.705 1.00 98.25 89 PHE A N 1
ATOM 711 C CA . PHE A 1 89 ? 10.884 -7.612 -3.917 1.00 98.25 89 PHE A CA 1
ATOM 712 C C . PHE A 1 89 ? 10.143 -6.575 -4.759 1.00 98.25 89 PHE A C 1
ATOM 714 O O . PHE A 1 89 ? 10.662 -6.069 -5.759 1.00 98.25 89 PHE A O 1
ATOM 721 N N . THR A 1 90 ? 8.952 -6.202 -4.295 1.00 98.31 90 THR A N 1
ATOM 722 C CA . THR A 1 90 ? 8.276 -4.967 -4.709 1.00 98.31 90 THR A CA 1
ATOM 723 C C . THR A 1 90 ? 8.397 -3.896 -3.624 1.00 98.31 90 THR A C 1
ATOM 725 O O . THR A 1 90 ? 8.454 -4.195 -2.431 1.00 98.31 90 THR A O 1
ATOM 728 N N . HIS A 1 91 ? 8.475 -2.625 -4.006 1.00 97.88 91 HIS A N 1
ATOM 729 C CA . HIS A 1 91 ? 8.456 -1.517 -3.051 1.00 97.88 91 HIS A CA 1
ATOM 730 C C . HIS A 1 91 ? 7.804 -0.285 -3.676 1.00 97.88 91 HIS A C 1
ATOM 732 O O . HIS A 1 91 ? 8.258 0.179 -4.720 1.00 97.88 91 HIS A O 1
ATOM 738 N N . TYR A 1 92 ? 6.751 0.243 -3.044 1.00 96.38 92 TYR A N 1
ATOM 739 C CA . TYR A 1 92 ? 6.005 1.407 -3.526 1.00 96.38 92 TYR A CA 1
ATOM 740 C C . TYR A 1 92 ? 6.045 2.566 -2.519 1.00 96.38 92 TYR A C 1
ATOM 742 O O . TYR A 1 92 ? 5.257 2.643 -1.567 1.00 96.38 92 TYR A O 1
ATOM 750 N N . ASP A 1 93 ? 6.958 3.510 -2.752 1.00 94.94 93 ASP A N 1
ATOM 751 C CA . ASP A 1 93 ? 7.122 4.698 -1.909 1.00 94.94 93 ASP A CA 1
ATOM 752 C C . ASP A 1 93 ? 7.688 5.889 -2.703 1.00 94.94 93 ASP A C 1
ATOM 754 O O . ASP A 1 93 ? 7.784 5.875 -3.930 1.00 94.94 93 ASP A O 1
ATOM 758 N N . ARG A 1 94 ? 8.030 6.964 -1.995 1.00 95.88 94 ARG A N 1
ATOM 759 C CA . ARG A 1 94 ? 8.731 8.131 -2.501 1.00 95.88 94 ARG A CA 1
ATOM 760 C C . ARG A 1 94 ? 10.208 7.804 -2.713 1.00 95.88 94 ARG A C 1
ATOM 762 O O . ARG A 1 94 ? 10.960 7.604 -1.762 1.00 95.88 94 ARG A O 1
ATOM 769 N N . TYR A 1 95 ? 10.619 7.869 -3.968 1.00 97.94 95 TYR A N 1
ATOM 770 C CA . TYR A 1 95 ? 11.996 7.801 -4.415 1.00 97.94 95 TYR A CA 1
ATOM 771 C C . TYR A 1 95 ? 12.538 9.184 -4.767 1.00 97.94 95 TYR A C 1
ATOM 773 O O . TYR A 1 95 ? 11.837 10.067 -5.266 1.00 97.94 95 TYR A O 1
ATOM 781 N N . PHE A 1 96 ? 13.830 9.346 -4.535 1.00 98.12 96 PHE A N 1
ATOM 782 C CA . PHE A 1 96 ? 14.641 10.460 -4.983 1.00 98.12 96 PHE A CA 1
ATOM 783 C C . PHE A 1 96 ? 15.506 9.964 -6.139 1.00 98.12 96 PHE A C 1
ATOM 785 O O . PHE A 1 96 ? 16.426 9.170 -5.942 1.00 98.12 96 PHE A O 1
ATOM 792 N N . CYS A 1 97 ? 15.197 10.420 -7.345 1.00 97.69 97 CYS A N 1
ATOM 793 C CA . CYS A 1 97 ? 15.863 10.008 -8.570 1.00 97.69 97 CYS A CA 1
ATOM 794 C C . CYS A 1 97 ? 16.861 11.078 -9.027 1.00 97.69 97 CYS A C 1
ATOM 796 O O . CYS A 1 97 ? 16.543 12.271 -9.088 1.00 97.69 97 CYS A O 1
ATOM 798 N N . LYS A 1 98 ? 18.084 10.659 -9.352 1.00 96.06 98 LYS A N 1
ATOM 799 C CA . LYS A 1 98 ? 19.186 11.526 -9.793 1.00 96.06 98 LYS A CA 1
ATOM 800 C C . LYS A 1 98 ? 20.064 10.808 -10.822 1.00 96.06 98 LYS A C 1
ATOM 802 O O . LYS A 1 98 ? 20.009 9.592 -10.975 1.00 96.06 98 LYS A O 1
ATOM 807 N N . GLY A 1 99 ? 20.909 11.563 -11.519 1.00 94.69 99 GLY A N 1
ATOM 808 C CA . GLY A 1 99 ? 21.880 11.014 -12.473 1.00 94.69 99 GLY A CA 1
ATOM 809 C C . GLY A 1 99 ? 21.491 11.201 -13.939 1.00 94.69 99 GLY A C 1
ATOM 810 O O . GLY A 1 99 ? 22.373 11.356 -14.779 1.00 94.69 99 GLY A O 1
ATOM 811 N N . LEU A 1 100 ? 20.195 11.257 -14.272 1.00 94.81 100 LEU A N 1
ATOM 812 C CA . LEU A 1 100 ? 19.754 11.322 -15.672 1.00 94.81 100 LEU A CA 1
ATOM 813 C C . LEU A 1 100 ? 20.164 12.614 -16.396 1.00 94.81 100 LEU A C 1
ATOM 815 O O . LEU A 1 100 ? 20.488 12.578 -17.583 1.00 94.81 100 LEU A O 1
ATOM 819 N N . SER A 1 101 ? 20.250 13.747 -15.696 1.00 91.94 101 SER A N 1
ATOM 820 C CA . SER A 1 101 ? 20.769 14.985 -16.292 1.00 91.94 101 SER A CA 1
ATOM 821 C C . SER A 1 101 ? 22.261 14.876 -16.630 1.00 91.94 101 SER A C 1
ATOM 823 O O . SER A 1 101 ? 22.691 15.318 -17.699 1.00 91.94 101 SER A O 1
ATOM 825 N N . GLN A 1 102 ? 23.050 14.229 -15.764 1.00 93.69 102 GLN A N 1
ATOM 826 C CA . GLN A 1 102 ? 24.464 13.944 -16.011 1.00 93.69 102 GLN A CA 1
ATOM 827 C C . GLN A 1 102 ? 24.645 12.933 -17.149 1.00 93.69 102 GLN A C 1
ATOM 829 O O . GLN A 1 102 ? 25.518 13.126 -17.995 1.00 93.69 102 GLN A O 1
ATOM 834 N N . VAL A 1 103 ? 23.792 11.906 -17.216 1.00 94.19 103 VAL A N 1
ATOM 835 C CA . VAL A 1 103 ? 23.740 10.943 -18.327 1.00 94.19 103 VAL A CA 1
ATOM 836 C C . VAL A 1 103 ? 23.485 11.660 -19.650 1.00 94.19 103 VAL A C 1
ATOM 838 O O . VAL A 1 103 ? 24.296 11.556 -20.566 1.00 94.19 103 VAL A O 1
ATOM 841 N N . SER A 1 104 ? 22.424 12.467 -19.735 1.00 92.75 104 SER A N 1
ATOM 842 C CA . SER A 1 104 ? 22.088 13.234 -20.941 1.00 92.75 104 SER A CA 1
ATOM 843 C C . SER A 1 104 ? 23.236 14.155 -21.384 1.00 92.75 104 SER A C 1
ATOM 845 O O . SER A 1 104 ? 23.533 14.289 -22.574 1.00 92.75 104 SER A O 1
ATOM 847 N N . ALA A 1 105 ? 23.935 14.784 -20.434 1.00 93.69 105 ALA A N 1
ATOM 848 C CA . ALA A 1 105 ? 25.100 15.612 -20.730 1.00 93.69 105 ALA A CA 1
ATOM 849 C C . ALA A 1 105 ? 26.311 14.802 -21.233 1.00 93.69 105 ALA A C 1
ATOM 851 O O . ALA A 1 105 ? 27.036 15.289 -22.102 1.00 93.69 105 ALA A O 1
ATOM 852 N N . ALA A 1 106 ? 26.543 13.597 -20.704 1.00 93.75 106 ALA A N 1
ATOM 853 C CA . ALA A 1 106 ? 27.620 12.712 -21.145 1.00 93.75 106 ALA A CA 1
ATOM 854 C C . ALA A 1 106 ? 27.376 12.193 -22.570 1.00 93.75 106 ALA A C 1
ATOM 856 O O . ALA A 1 106 ? 28.275 12.292 -23.407 1.00 93.75 106 ALA A O 1
ATOM 857 N N . LEU A 1 107 ? 26.145 11.764 -22.868 1.00 93.44 107 LEU A N 1
ATOM 858 C CA . LEU A 1 107 ? 25.735 11.295 -24.196 1.00 93.44 107 LEU A CA 1
ATOM 859 C C . LEU A 1 107 ? 25.926 12.371 -25.267 1.00 93.44 107 LEU A C 1
ATOM 861 O O . LEU A 1 107 ? 26.558 12.119 -26.289 1.00 93.44 107 LEU A O 1
ATOM 865 N N . ARG A 1 108 ? 25.485 13.610 -24.999 1.00 93.88 108 ARG A N 1
ATOM 866 C CA . ARG A 1 108 ? 25.692 14.750 -25.915 1.00 93.88 108 ARG A CA 1
ATOM 867 C C . ARG A 1 108 ? 27.165 15.055 -26.195 1.00 93.88 108 ARG A C 1
ATOM 869 O O . ARG A 1 108 ? 27.477 15.661 -27.212 1.00 93.88 108 ARG A O 1
ATOM 876 N N . LYS A 1 109 ? 28.066 14.666 -25.290 1.00 95.56 109 LYS A N 1
ATOM 877 C CA . LYS A 1 109 ? 29.520 14.851 -25.415 1.00 95.56 109 LYS A CA 1
ATOM 878 C C . LYS A 1 109 ? 30.239 13.602 -25.942 1.00 95.56 109 LYS A C 1
ATOM 880 O O . LYS A 1 109 ? 31.467 13.601 -25.944 1.00 95.56 109 LYS A O 1
ATOM 885 N N . GLY A 1 110 ? 29.513 12.544 -26.321 1.00 93.12 110 GLY A N 1
ATOM 886 C CA . GLY A 1 110 ? 30.096 11.273 -26.762 1.00 93.12 110 GLY A CA 1
ATOM 887 C C . GLY A 1 110 ? 30.922 10.564 -25.683 1.00 93.12 110 GLY A C 1
ATOM 888 O O . GLY A 1 110 ? 31.876 9.862 -26.003 1.00 93.12 110 GLY A O 1
ATOM 889 N N . ARG A 1 111 ? 30.616 10.791 -24.398 1.00 93.44 111 ARG A N 1
ATOM 890 C CA . ARG A 1 111 ? 31.309 10.167 -23.260 1.00 93.44 111 ARG A CA 1
ATOM 891 C C . ARG A 1 111 ? 30.482 9.021 -22.696 1.00 93.44 111 ARG A C 1
ATOM 893 O O . ARG A 1 111 ? 29.256 9.058 -22.758 1.00 93.44 111 ARG A O 1
ATOM 900 N N . THR A 1 112 ? 31.153 8.066 -22.057 1.00 90.94 112 THR A N 1
ATOM 901 C CA . THR A 1 112 ? 30.485 7.004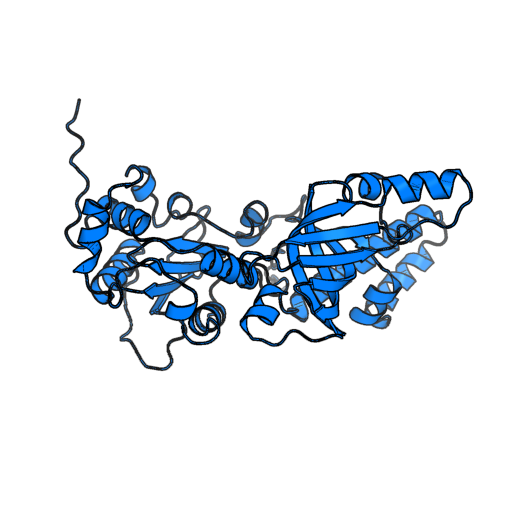 -21.300 1.00 90.94 112 THR A CA 1
ATOM 902 C C . THR A 1 112 ? 29.594 7.617 -20.214 1.00 90.94 112 THR A C 1
ATOM 904 O O . THR A 1 112 ? 30.100 8.370 -19.372 1.00 90.94 112 THR A O 1
ATOM 907 N N . PRO A 1 113 ? 28.278 7.348 -20.229 1.00 91.19 113 PRO A N 1
ATOM 908 C CA . PRO A 1 113 ? 27.369 7.898 -19.240 1.00 91.19 113 PRO A CA 1
ATOM 909 C C . PRO A 1 113 ? 27.588 7.249 -17.863 1.00 91.19 113 PRO A C 1
ATOM 911 O O . PRO A 1 113 ? 27.866 6.050 -17.784 1.00 91.19 113 PRO A O 1
ATOM 914 N N . PRO A 1 114 ? 27.460 8.010 -16.760 1.00 90.69 114 PRO A N 1
ATOM 915 C CA . PRO A 1 114 ? 27.414 7.426 -15.422 1.00 90.69 114 PRO A CA 1
ATOM 916 C C . PRO A 1 114 ? 26.118 6.621 -15.218 1.00 90.69 114 PRO A C 1
ATOM 918 O O . PRO A 1 114 ? 25.162 6.753 -15.978 1.00 90.69 114 PRO A O 1
ATOM 921 N N . ALA A 1 115 ? 26.048 5.816 -14.157 1.00 87.88 115 ALA A N 1
ATOM 922 C CA . ALA A 1 115 ? 24.780 5.208 -13.750 1.00 87.88 115 ALA A CA 1
ATOM 923 C C . ALA A 1 115 ? 23.847 6.261 -13.126 1.00 87.88 115 ALA A C 1
ATOM 925 O O . ALA A 1 115 ? 24.308 7.151 -12.406 1.00 87.88 115 ALA A O 1
ATOM 926 N N . ALA A 1 116 ? 22.543 6.128 -13.367 1.00 96.06 116 ALA A N 1
ATOM 927 C CA . ALA A 1 116 ? 21.523 6.843 -12.613 1.00 96.06 116 ALA A CA 1
ATOM 928 C C . ALA A 1 116 ? 21.152 6.057 -11.344 1.00 96.06 116 ALA A C 1
ATOM 930 O O . ALA A 1 116 ? 21.411 4.854 -11.239 1.00 96.06 116 ALA A O 1
ATOM 931 N N . GLU A 1 117 ? 20.578 6.749 -10.366 1.00 97.44 117 GLU A N 1
ATOM 932 C CA . GLU A 1 117 ? 20.227 6.190 -9.061 1.00 97.44 117 GLU A CA 1
ATOM 933 C C . GLU A 1 117 ? 18.856 6.715 -8.631 1.00 97.44 117 GLU A C 1
ATOM 935 O O . GLU A 1 117 ? 18.597 7.919 -8.693 1.00 97.44 117 GLU A O 1
ATOM 940 N N . ALA A 1 118 ? 17.997 5.812 -8.171 1.00 98.19 118 ALA A N 1
ATOM 941 C CA . ALA A 1 118 ? 16.785 6.122 -7.429 1.00 98.19 118 ALA A CA 1
ATOM 942 C C . ALA A 1 118 ? 16.946 5.568 -6.014 1.00 98.19 118 ALA A C 1
ATOM 944 O O . ALA A 1 118 ? 17.289 4.400 -5.858 1.00 98.19 118 ALA A O 1
ATOM 945 N N . TYR A 1 119 ? 16.705 6.372 -4.981 1.00 98.38 119 TYR A N 1
ATOM 946 C CA . TYR A 1 119 ? 16.788 5.893 -3.600 1.00 98.38 119 TYR A CA 1
ATOM 947 C C . TYR A 1 119 ? 15.555 6.266 -2.779 1.00 98.38 119 TYR A C 1
ATOM 949 O O . TYR A 1 119 ? 14.960 7.321 -2.994 1.00 98.38 119 TYR A O 1
ATOM 957 N N . ALA A 1 120 ? 15.183 5.416 -1.827 1.00 98.25 120 ALA A N 1
ATOM 958 C CA . ALA A 1 120 ? 14.089 5.631 -0.887 1.00 98.25 120 ALA A CA 1
ATOM 959 C C . ALA A 1 120 ? 14.603 5.499 0.550 1.00 98.25 120 ALA A C 1
ATOM 961 O O . ALA A 1 120 ? 15.467 4.669 0.836 1.00 98.25 120 ALA A O 1
ATOM 962 N N . LYS A 1 121 ? 14.075 6.330 1.451 1.00 97.44 121 LYS A N 1
ATOM 963 C CA . LYS A 1 121 ? 14.346 6.215 2.887 1.00 97.44 121 LYS A CA 1
ATOM 964 C C . LYS A 1 121 ? 13.386 5.210 3.506 1.00 97.44 121 LYS A C 1
ATOM 966 O O . LYS A 1 121 ? 12.200 5.241 3.192 1.00 97.44 121 LYS A O 1
ATOM 971 N N . LEU A 1 122 ? 13.901 4.378 4.397 1.00 96.62 122 LEU A N 1
ATOM 972 C CA . LEU A 1 122 ? 13.179 3.295 5.057 1.00 96.62 122 LEU A CA 1
ATOM 973 C C . LEU A 1 122 ? 13.087 3.522 6.573 1.00 96.62 122 LEU A C 1
ATOM 975 O O . LEU A 1 122 ? 12.999 2.565 7.336 1.00 96.62 122 LEU A O 1
ATOM 979 N N . ASP A 1 123 ? 13.040 4.793 6.993 1.00 93.19 123 ASP A N 1
ATOM 980 C CA . ASP A 1 123 ? 13.025 5.226 8.402 1.00 93.19 123 ASP A CA 1
ATOM 981 C C . ASP A 1 123 ? 11.856 4.634 9.217 1.00 93.19 123 ASP A C 1
ATOM 983 O O . ASP A 1 123 ? 11.899 4.603 10.443 1.00 93.19 123 ASP A O 1
ATOM 987 N N . THR A 1 124 ? 10.790 4.159 8.559 1.00 90.69 124 THR A N 1
ATOM 988 C CA . THR A 1 124 ? 9.679 3.455 9.221 1.00 90.69 124 THR A CA 1
ATOM 989 C C . THR A 1 124 ? 10.038 2.045 9.684 1.00 90.69 124 THR A C 1
ATOM 991 O O . THR A 1 124 ? 9.326 1.504 10.523 1.00 90.69 124 THR A O 1
ATOM 994 N N . PHE A 1 125 ? 11.089 1.445 9.127 1.00 91.12 125 PHE A N 1
ATOM 995 C CA . PHE A 1 125 ? 11.562 0.104 9.472 1.00 91.12 125 PHE A CA 1
ATOM 996 C C . PHE A 1 125 ? 12.820 0.180 10.334 1.00 91.12 125 PHE A C 1
ATOM 998 O O . PHE A 1 125 ? 12.882 -0.436 11.393 1.00 91.12 125 PHE A O 1
ATOM 1005 N N . GLU A 1 126 ? 13.795 0.977 9.902 1.00 92.12 126 GLU A N 1
ATOM 1006 C CA . GLU A 1 126 ? 15.051 1.193 10.610 1.00 92.12 126 GLU A CA 1
ATOM 1007 C C . GLU A 1 126 ? 15.535 2.619 10.331 1.00 92.12 126 GLU A C 1
ATOM 1009 O O . GLU A 1 126 ? 15.568 3.068 9.182 1.00 92.12 126 GLU A O 1
ATOM 1014 N N . GLU A 1 127 ? 15.881 3.352 11.388 1.00 93.75 127 GLU A N 1
ATOM 1015 C CA . GLU A 1 127 ? 16.308 4.746 11.280 1.00 93.75 127 GLU A CA 1
ATOM 1016 C C . GLU A 1 127 ? 17.564 4.870 10.408 1.00 93.75 127 GLU A C 1
ATOM 1018 O O . GLU A 1 127 ? 18.585 4.232 10.662 1.00 93.75 127 GLU A O 1
ATOM 1023 N N . GLY A 1 128 ? 17.500 5.709 9.372 1.00 95.50 128 GLY A N 1
ATOM 1024 C CA . GLY A 1 128 ? 18.625 5.944 8.471 1.00 95.50 128 GLY A CA 1
ATOM 1025 C C . GLY A 1 128 ? 18.837 4.860 7.414 1.00 95.50 128 GLY A C 1
ATOM 1026 O O . GLY A 1 128 ? 19.721 5.029 6.571 1.00 95.50 128 GLY A O 1
ATOM 1027 N N . LEU A 1 129 ? 18.029 3.794 7.399 1.00 97.62 129 LEU A N 1
ATOM 1028 C CA . LEU A 1 129 ? 18.096 2.760 6.371 1.00 97.62 129 LEU A CA 1
ATOM 1029 C C . LEU A 1 129 ? 17.680 3.325 5.005 1.00 97.62 129 LEU A C 1
ATOM 1031 O O . LEU A 1 129 ? 16.656 3.999 4.861 1.00 97.62 129 LEU A O 1
ATOM 1035 N N . ILE A 1 130 ? 18.472 3.037 3.973 1.00 98.38 130 ILE A N 1
ATOM 1036 C CA . ILE A 1 130 ? 18.235 3.516 2.606 1.00 98.38 130 ILE A CA 1
ATOM 1037 C C . ILE A 1 130 ? 18.188 2.342 1.634 1.00 98.38 130 ILE A C 1
ATOM 1039 O O . ILE A 1 130 ? 19.123 1.550 1.558 1.00 98.38 130 ILE A O 1
ATOM 1043 N N . LEU A 1 131 ? 17.144 2.289 0.809 1.00 98.62 131 LEU A N 1
ATOM 1044 C CA . LEU A 1 131 ? 17.143 1.494 -0.416 1.00 98.62 131 LEU A CA 1
ATOM 1045 C C . LEU A 1 131 ? 17.726 2.329 -1.557 1.00 98.62 131 LEU A C 1
ATOM 1047 O O . LEU A 1 131 ? 17.213 3.406 -1.847 1.00 98.62 131 LEU A O 1
ATOM 1051 N N . SER A 1 132 ? 18.743 1.813 -2.236 1.00 98.38 132 SER A N 1
ATOM 1052 C CA . SER A 1 132 ? 19.385 2.401 -3.411 1.00 98.38 132 SER A CA 1
ATOM 1053 C C . SER A 1 132 ? 19.204 1.487 -4.617 1.00 98.38 132 SER A C 1
ATOM 1055 O O . SER A 1 132 ? 19.491 0.295 -4.561 1.00 98.38 132 SER A O 1
ATOM 1057 N N . VAL A 1 133 ? 18.725 2.051 -5.721 1.00 98.12 133 VAL A N 1
ATOM 1058 C CA . VAL A 1 133 ? 18.424 1.339 -6.961 1.00 98.12 133 VAL A CA 1
ATOM 1059 C C . VAL A 1 133 ? 19.203 1.990 -8.093 1.00 98.12 133 VAL A C 1
ATOM 1061 O O . VAL A 1 133 ? 18.905 3.112 -8.512 1.00 98.12 133 VAL A O 1
ATOM 1064 N N . ARG A 1 134 ? 20.217 1.293 -8.608 1.00 96.25 134 ARG A N 1
ATOM 1065 C CA . ARG A 1 134 ? 21.051 1.795 -9.710 1.00 96.25 134 ARG A CA 1
ATOM 1066 C C . ARG A 1 134 ? 20.521 1.316 -11.052 1.00 96.25 134 ARG A C 1
ATOM 1068 O O . ARG A 1 134 ? 20.228 0.134 -11.228 1.00 96.25 134 ARG A O 1
ATOM 1075 N N . PHE A 1 135 ? 20.443 2.221 -12.023 1.00 96.50 135 PHE A N 1
ATOM 1076 C CA . PHE A 1 135 ? 19.855 1.917 -13.322 1.00 96.50 135 PHE A CA 1
ATOM 1077 C C . PHE A 1 135 ? 20.549 2.626 -14.489 1.00 96.50 135 PHE A C 1
ATOM 1079 O O . PHE A 1 135 ? 21.232 3.640 -14.330 1.00 96.50 135 PHE A O 1
ATOM 1086 N N . HIS A 1 136 ? 20.389 2.046 -15.680 1.00 95.00 136 HIS A N 1
ATOM 1087 C CA . HIS A 1 136 ? 20.957 2.545 -16.931 1.00 95.00 136 HIS A CA 1
ATOM 1088 C C . HIS A 1 136 ? 19.861 3.098 -17.846 1.00 95.00 136 HIS A C 1
ATOM 1090 O O . HIS A 1 136 ? 18.781 2.519 -17.936 1.00 95.00 136 HIS A O 1
ATOM 1096 N N . HIS A 1 137 ? 20.141 4.202 -18.533 1.00 94.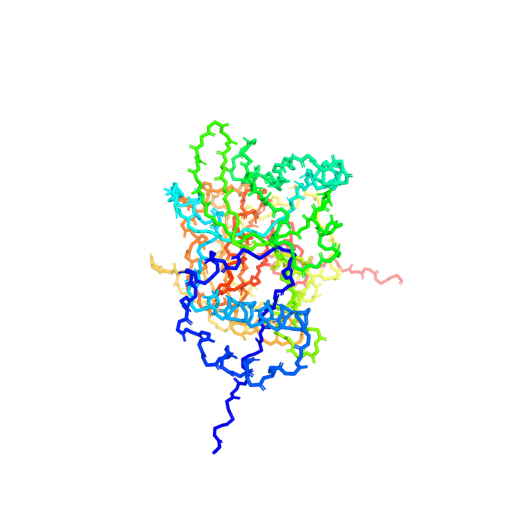62 137 HIS A N 1
ATOM 1097 C CA . HIS A 1 137 ? 19.154 4.919 -19.345 1.00 94.62 137 HIS A CA 1
ATOM 1098 C C . HIS A 1 137 ? 18.652 4.152 -20.583 1.00 94.62 137 HIS A C 1
ATOM 1100 O O . HIS A 1 137 ? 17.565 4.446 -21.066 1.00 94.62 137 HIS A O 1
ATOM 1106 N N . ASP A 1 138 ? 19.383 3.141 -21.056 1.00 93.56 138 ASP A N 1
ATOM 1107 C CA . ASP A 1 138 ? 18.983 2.316 -22.215 1.00 93.56 138 ASP A CA 1
ATOM 1108 C C . ASP A 1 138 ? 17.685 1.522 -22.000 1.00 93.56 138 ASP A C 1
ATOM 1110 O O . ASP A 1 138 ? 17.144 0.939 -22.933 1.00 93.56 138 ASP A O 1
ATOM 1114 N N . HIS A 1 139 ? 17.195 1.459 -20.764 1.00 95.50 139 HIS A N 1
ATOM 1115 C CA . HIS A 1 139 ? 15.974 0.738 -20.407 1.00 95.50 139 HIS A CA 1
ATOM 1116 C C . HIS A 1 139 ? 14.803 1.681 -20.092 1.00 95.50 139 HIS A C 1
ATOM 1118 O O . HIS A 1 139 ? 13.799 1.251 -19.525 1.00 95.50 139 HIS A O 1
ATOM 1124 N N . LEU A 1 140 ? 14.937 2.972 -20.412 1.00 95.94 140 LEU A N 1
ATOM 1125 C CA . LEU A 1 140 ? 13.825 3.915 -20.362 1.00 95.94 140 LEU A CA 1
ATOM 1126 C C . LEU A 1 140 ? 12.826 3.593 -21.476 1.00 95.94 140 LEU A C 1
ATOM 1128 O O . LEU A 1 140 ? 13.206 3.337 -22.615 1.00 95.94 140 LEU A O 1
ATOM 1132 N N . THR A 1 141 ? 11.541 3.624 -21.147 1.00 94.81 141 THR A N 1
ATOM 1133 C CA . THR A 1 141 ? 10.459 3.210 -22.059 1.00 94.81 141 THR A CA 1
ATOM 1134 C C . THR A 1 141 ? 9.926 4.348 -22.931 1.00 94.81 141 THR A C 1
ATOM 1136 O O . THR A 1 141 ? 9.199 4.106 -23.891 1.00 94.81 141 THR A O 1
ATOM 1139 N N . SER A 1 142 ? 10.245 5.601 -22.592 1.00 91.94 142 SER A N 1
ATOM 1140 C CA . SER A 1 142 ? 9.739 6.795 -23.274 1.00 91.94 142 SER A CA 1
ATOM 1141 C C . SER A 1 142 ? 10.632 8.018 -23.041 1.00 91.94 142 SER A C 1
ATOM 1143 O O . SER A 1 142 ? 11.448 8.058 -22.120 1.00 91.94 142 SER A O 1
ATOM 1145 N N . ASN A 1 143 ? 10.446 9.068 -23.849 1.00 89.81 143 ASN A N 1
ATOM 1146 C CA . ASN A 1 143 ? 11.149 10.342 -23.656 1.00 89.81 143 ASN A CA 1
ATOM 1147 C C . ASN A 1 143 ? 10.732 11.054 -22.360 1.00 89.81 143 ASN A C 1
ATOM 1149 O O . ASN A 1 143 ? 11.562 11.699 -21.722 1.00 89.81 143 ASN A O 1
ATOM 1153 N N . SER A 1 144 ? 9.471 10.924 -21.940 1.00 91.88 144 SER A N 1
ATOM 1154 C CA . SER A 1 144 ? 8.992 11.487 -20.673 1.00 91.88 144 SER A CA 1
ATOM 1155 C C . SER A 1 144 ? 9.603 10.789 -19.458 1.00 91.88 144 SER A C 1
ATOM 1157 O O . SER A 1 144 ? 9.776 11.439 -18.429 1.00 91.88 144 SER A O 1
ATOM 1159 N N . ALA A 1 145 ? 10.039 9.528 -19.583 1.00 94.56 145 ALA A N 1
ATOM 1160 C CA . ALA A 1 145 ? 10.707 8.804 -18.501 1.00 94.56 145 ALA A CA 1
ATOM 1161 C C . ALA A 1 145 ? 11.974 9.514 -17.986 1.00 94.56 145 ALA A C 1
ATOM 1163 O O . ALA A 1 145 ? 12.321 9.378 -16.816 1.00 94.56 145 ALA A O 1
ATOM 1164 N N . TRP A 1 146 ? 12.642 10.328 -18.814 1.00 93.94 146 TRP A N 1
ATOM 1165 C CA . TRP A 1 146 ? 13.772 11.153 -18.369 1.00 93.94 146 TRP A CA 1
ATOM 1166 C C . TRP A 1 146 ? 13.377 12.156 -17.279 1.00 93.94 146 TRP A C 1
ATOM 1168 O O . TRP A 1 146 ? 14.140 12.402 -16.341 1.00 93.94 146 TRP A O 1
ATOM 1178 N N . THR A 1 147 ? 12.177 12.721 -17.397 1.00 92.31 147 THR A N 1
ATOM 1179 C CA . THR A 1 147 ? 11.615 13.670 -16.434 1.00 92.31 147 THR A CA 1
ATOM 1180 C C . THR A 1 147 ? 10.917 12.940 -15.288 1.00 92.31 147 THR A C 1
ATOM 1182 O O . THR A 1 147 ? 11.079 13.344 -14.136 1.00 92.31 147 THR A O 1
ATOM 1185 N N . GLU A 1 148 ? 10.211 11.841 -15.568 1.00 93.19 148 GLU A N 1
ATOM 1186 C CA . GLU A 1 148 ? 9.510 11.051 -14.543 1.00 93.19 148 GLU A CA 1
ATOM 1187 C C . GLU A 1 148 ? 10.423 10.198 -13.664 1.00 93.19 148 GLU A C 1
ATOM 1189 O O . GLU A 1 148 ? 10.011 9.740 -12.607 1.00 93.19 148 GLU A O 1
ATOM 1194 N N . LEU A 1 149 ? 11.695 10.050 -14.028 1.00 95.88 149 LEU A N 1
ATOM 1195 C CA . LEU A 1 149 ? 12.729 9.462 -13.176 1.00 95.88 149 LEU A CA 1
ATOM 1196 C C . LEU A 1 149 ? 13.765 10.510 -12.753 1.00 95.88 149 LEU A C 1
ATOM 1198 O O . LEU A 1 149 ? 14.962 10.234 -12.655 1.00 95.88 149 LEU A O 1
ATOM 1202 N N . SER A 1 150 ? 13.300 11.732 -12.484 1.00 94.19 150 SER A N 1
ATOM 1203 C CA . SER A 1 150 ? 14.107 12.830 -11.951 1.00 94.19 150 SER A CA 1
ATOM 1204 C C . SER A 1 150 ? 13.427 13.503 -10.755 1.00 94.19 150 SER A C 1
ATOM 1206 O O . SER A 1 150 ? 12.225 13.761 -10.749 1.00 94.19 150 SER A O 1
ATOM 1208 N N . GLY A 1 151 ? 14.216 13.850 -9.736 1.00 95.25 151 GLY A N 1
ATOM 1209 C CA . GLY A 1 151 ? 13.718 14.514 -8.533 1.00 95.25 151 GLY A CA 1
ATOM 1210 C C . GLY A 1 151 ? 12.926 13.571 -7.629 1.00 95.25 151 GLY A C 1
ATOM 1211 O O . GLY A 1 151 ? 13.234 12.387 -7.529 1.00 95.25 151 GLY A O 1
ATOM 1212 N N . GLN A 1 152 ? 11.932 14.104 -6.919 1.00 96.44 152 GLN A N 1
ATOM 1213 C CA . GLN A 1 152 ? 11.083 13.304 -6.035 1.00 96.44 152 GLN A CA 1
ATOM 1214 C C . GLN A 1 152 ? 9.896 12.744 -6.807 1.00 96.44 152 GLN A C 1
ATOM 1216 O O . GLN A 1 152 ? 9.135 13.503 -7.413 1.00 96.44 152 GLN A O 1
ATOM 1221 N N . ARG A 1 153 ? 9.737 11.425 -6.771 1.00 94.75 153 ARG A N 1
ATOM 1222 C CA . ARG A 1 153 ? 8.661 10.702 -7.452 1.00 94.75 153 ARG A CA 1
ATOM 1223 C C . ARG A 1 153 ? 8.172 9.571 -6.578 1.00 94.75 153 ARG A C 1
ATOM 1225 O O . ARG A 1 153 ? 8.938 9.020 -5.796 1.00 94.75 153 ARG A O 1
ATOM 1232 N N . ARG A 1 154 ? 6.888 9.252 -6.663 1.00 93.88 154 ARG A N 1
ATOM 1233 C CA . ARG A 1 154 ? 6.366 8.039 -6.042 1.00 93.88 154 ARG A CA 1
ATOM 1234 C C . ARG A 1 154 ? 6.451 6.955 -7.099 1.00 93.88 154 ARG A C 1
ATOM 1236 O O . ARG A 1 154 ? 5.932 7.177 -8.173 1.00 93.88 154 ARG A O 1
ATOM 1243 N N . LEU A 1 155 ? 7.143 5.860 -6.819 1.00 95.81 155 LEU A N 1
ATOM 1244 C CA . LEU A 1 155 ? 7.411 4.818 -7.807 1.00 95.81 155 LEU A CA 1
ATOM 1245 C C . LEU A 1 155 ? 7.246 3.461 -7.151 1.00 95.81 155 LEU A C 1
ATOM 1247 O O . LEU A 1 155 ? 7.645 3.272 -5.999 1.00 95.81 155 LEU A O 1
ATOM 1251 N N . MET A 1 156 ? 6.679 2.517 -7.894 1.00 96.75 156 MET A N 1
ATOM 1252 C CA . MET A 1 156 ? 6.833 1.106 -7.597 1.00 96.75 156 MET A CA 1
ATOM 1253 C C . MET A 1 156 ? 8.117 0.625 -8.254 1.00 96.75 156 MET A C 1
ATOM 1255 O O . MET A 1 156 ? 8.335 0.830 -9.448 1.00 96.75 156 MET A O 1
ATOM 1259 N N . VAL A 1 157 ? 8.962 -0.021 -7.462 1.00 98.38 157 VAL A N 1
ATOM 1260 C CA . VAL A 1 157 ? 10.141 -0.730 -7.939 1.00 98.38 157 VAL A CA 1
ATOM 1261 C C . VAL A 1 157 ? 9.921 -2.219 -7.745 1.00 98.38 157 VAL A C 1
ATOM 1263 O O . VAL A 1 157 ? 9.722 -2.671 -6.619 1.00 98.38 157 VAL A O 1
ATOM 1266 N N . LEU A 1 158 ? 10.019 -2.972 -8.838 1.00 98.56 158 LEU A N 1
ATOM 1267 C CA . LEU A 1 158 ? 10.293 -4.403 -8.805 1.00 98.56 158 LEU A CA 1
ATOM 1268 C C . LEU A 1 158 ? 11.799 -4.566 -8.992 1.00 98.56 158 LEU A C 1
ATOM 1270 O O . LEU A 1 158 ? 12.339 -4.196 -10.040 1.00 98.56 158 LEU A O 1
ATOM 1274 N N . GLY A 1 159 ? 12.486 -5.085 -7.983 1.00 98.06 159 GLY A N 1
ATOM 1275 C CA . GLY A 1 159 ? 13.940 -5.186 -7.992 1.00 98.06 159 GLY A CA 1
ATOM 1276 C C . GLY A 1 159 ? 14.452 -6.376 -7.203 1.00 98.06 159 GLY A C 1
ATOM 1277 O O . GLY A 1 159 ? 13.697 -7.032 -6.493 1.00 98.06 159 GLY A O 1
ATOM 1278 N N . ALA A 1 160 ? 15.747 -6.644 -7.339 1.00 98.00 160 ALA A N 1
ATOM 1279 C CA . ALA A 1 160 ? 16.437 -7.648 -6.542 1.00 98.00 160 ALA A CA 1
ATOM 1280 C C . ALA A 1 160 ? 17.5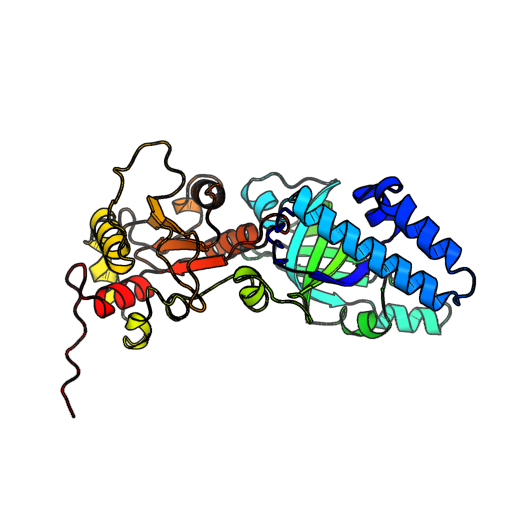23 -6.989 -5.693 1.00 98.00 160 ALA A C 1
ATOM 1282 O O . ALA A 1 160 ? 18.298 -6.176 -6.209 1.00 98.00 160 ALA A O 1
ATOM 1283 N N . ALA A 1 161 ? 17.582 -7.348 -4.410 1.00 98.19 161 ALA A N 1
ATOM 1284 C CA . ALA A 1 161 ? 18.645 -6.898 -3.519 1.00 98.19 161 ALA A CA 1
ATOM 1285 C C . ALA A 1 161 ? 19.982 -7.493 -3.978 1.00 98.19 161 ALA A C 1
ATOM 1287 O O . ALA A 1 161 ? 20.065 -8.679 -4.280 1.00 98.19 161 ALA A O 1
ATOM 1288 N N . THR A 1 162 ? 21.036 -6.691 -4.036 1.00 98.00 162 THR A N 1
ATOM 1289 C CA . THR A 1 162 ? 22.382 -7.131 -4.433 1.00 98.00 162 THR A CA 1
ATOM 1290 C C . THR A 1 162 ? 23.353 -7.119 -3.270 1.00 98.00 162 THR A C 1
ATOM 1292 O O . THR A 1 162 ? 24.207 -7.993 -3.182 1.00 98.00 162 THR A O 1
ATOM 1295 N N . GLU A 1 163 ? 23.216 -6.147 -2.374 1.00 97.69 163 GLU A N 1
ATOM 1296 C CA . GLU A 1 163 ? 24.069 -5.991 -1.200 1.00 97.69 163 GLU A CA 1
ATOM 1297 C C . GLU A 1 163 ? 23.249 -5.379 -0.065 1.00 97.69 163 GLU A C 1
ATOM 1299 O O . GLU A 1 163 ? 22.361 -4.560 -0.306 1.00 97.69 163 GLU A O 1
ATOM 1304 N N . ILE A 1 164 ? 23.520 -5.810 1.165 1.00 97.31 164 ILE A N 1
ATOM 1305 C CA . ILE A 1 164 ? 22.819 -5.364 2.369 1.00 97.31 164 ILE A CA 1
ATOM 1306 C C . ILE A 1 164 ? 23.878 -5.132 3.441 1.00 97.31 164 ILE A C 1
ATOM 1308 O O . ILE A 1 164 ? 24.600 -6.060 3.806 1.00 97.31 164 ILE A O 1
ATOM 1312 N N . GLY A 1 165 ? 23.981 -3.906 3.941 1.00 94.75 165 GLY A N 1
ATOM 1313 C CA . GLY A 1 165 ? 24.929 -3.570 4.996 1.00 94.75 165 GLY A CA 1
ATOM 1314 C C . GLY A 1 165 ? 25.085 -2.068 5.201 1.00 94.75 165 GLY A C 1
ATOM 1315 O O . GLY A 1 165 ? 24.756 -1.267 4.331 1.00 94.75 165 GLY A O 1
ATOM 1316 N N . GLY A 1 166 ? 25.582 -1.675 6.377 1.00 91.75 166 GLY A N 1
ATOM 1317 C CA . GLY A 1 166 ? 25.914 -0.276 6.678 1.00 91.75 166 GLY A CA 1
ATOM 1318 C C . GLY A 1 166 ? 24.737 0.701 6.559 1.00 91.75 166 GLY A C 1
ATOM 1319 O O . GLY A 1 166 ? 24.936 1.821 6.095 1.00 91.75 166 GLY A O 1
ATOM 1320 N N . GLY A 1 167 ? 23.519 0.272 6.915 1.00 95.75 167 GLY A N 1
ATOM 1321 C CA . GLY A 1 167 ? 22.306 1.090 6.775 1.00 95.75 167 GLY A CA 1
ATOM 1322 C C . GLY A 1 167 ? 21.857 1.282 5.322 1.00 95.75 167 GLY A C 1
ATOM 1323 O O . GLY A 1 167 ? 21.147 2.236 5.006 1.00 95.75 167 GLY A O 1
ATOM 1324 N N . ARG A 1 168 ? 22.278 0.402 4.406 1.00 97.81 168 ARG A N 1
ATOM 1325 C CA . ARG A 1 168 ? 21.956 0.506 2.984 1.00 97.81 168 ARG A CA 1
ATOM 1326 C C . ARG A 1 168 ? 21.624 -0.850 2.370 1.00 97.81 168 ARG A C 1
ATOM 1328 O O . ARG A 1 168 ? 22.276 -1.856 2.637 1.00 97.81 168 ARG A O 1
ATOM 1335 N N . ILE A 1 169 ? 20.610 -0.845 1.515 1.00 98.50 169 ILE A N 1
ATOM 1336 C CA . ILE A 1 169 ? 20.227 -1.955 0.648 1.00 98.50 169 ILE A CA 1
ATOM 1337 C C . ILE A 1 169 ? 20.488 -1.491 -0.776 1.00 98.50 169 ILE A C 1
ATOM 1339 O O . ILE A 1 169 ? 19.829 -0.574 -1.263 1.00 98.50 169 ILE A O 1
ATOM 1343 N N . GLU A 1 170 ? 21.458 -2.100 -1.441 1.00 98.44 170 GLU A N 1
ATOM 1344 C CA . GLU A 1 170 ? 21.659 -1.909 -2.873 1.00 98.44 170 GLU A CA 1
ATOM 1345 C C . GLU A 1 170 ? 20.785 -2.890 -3.639 1.00 98.44 170 GLU A C 1
ATOM 1347 O O . GLU A 1 170 ? 20.663 -4.059 -3.268 1.00 98.44 170 GLU A O 1
ATOM 1352 N N . ALA A 1 171 ? 20.185 -2.418 -4.724 1.00 98.44 171 ALA A N 1
ATOM 1353 C CA . ALA A 1 171 ? 19.330 -3.217 -5.575 1.00 98.44 171 ALA A CA 1
ATOM 1354 C C . ALA A 1 171 ? 19.469 -2.835 -7.050 1.00 98.44 171 ALA A C 1
ATOM 1356 O O . ALA A 1 171 ? 19.879 -1.730 -7.424 1.00 98.44 171 ALA A O 1
ATOM 1357 N N . ILE A 1 172 ? 19.063 -3.770 -7.905 1.00 97.25 172 ILE A N 1
ATOM 1358 C CA . ILE A 1 172 ? 18.924 -3.560 -9.345 1.00 97.25 172 ILE A CA 1
ATOM 1359 C C . ILE A 1 172 ? 17.452 -3.689 -9.758 1.00 97.25 172 ILE A C 1
ATOM 1361 O O . ILE A 1 172 ? 16.782 -4.630 -9.325 1.00 97.25 172 ILE A O 1
ATOM 1365 N N . PRO A 1 173 ? 16.927 -2.782 -10.602 1.00 97.88 173 PRO A N 1
ATOM 1366 C CA . PRO A 1 173 ? 15.527 -2.822 -10.995 1.00 97.88 173 PRO A CA 1
ATOM 1367 C C . PRO A 1 173 ? 15.296 -3.746 -12.192 1.00 97.88 173 PRO A C 1
ATOM 1369 O O . PRO A 1 173 ? 16.079 -3.788 -13.150 1.00 97.88 173 PRO A O 1
ATOM 1372 N N . TRP A 1 174 ? 14.167 -4.443 -12.149 1.00 97.88 174 TRP A N 1
ATOM 1373 C CA . TRP A 1 174 ? 13.494 -5.006 -13.315 1.00 97.88 174 TRP A CA 1
ATOM 1374 C C . TRP A 1 174 ? 12.609 -3.927 -13.920 1.00 97.88 174 TRP A C 1
ATOM 1376 O O . TRP A 1 174 ? 12.701 -3.652 -15.116 1.00 97.88 174 TRP A O 1
ATOM 1386 N N . VAL A 1 175 ? 11.815 -3.277 -13.064 1.00 98.06 175 VAL A N 1
ATOM 1387 C CA . VAL A 1 175 ? 10.861 -2.238 -13.441 1.00 98.06 175 VAL A CA 1
ATOM 1388 C C . VAL A 1 175 ? 10.853 -1.107 -12.422 1.00 98.06 175 VAL A C 1
ATOM 1390 O O . VAL A 1 175 ? 10.981 -1.340 -11.220 1.00 98.06 175 VAL A O 1
ATOM 1393 N N . MET A 1 176 ? 10.683 0.116 -12.927 1.00 98.38 176 MET A N 1
ATOM 1394 C CA . MET A 1 176 ? 10.222 1.262 -12.143 1.00 98.38 176 MET A CA 1
ATOM 1395 C C . MET A 1 176 ? 8.980 1.825 -12.830 1.00 98.38 176 MET A C 1
ATOM 1397 O O . MET A 1 176 ? 9.042 2.181 -14.012 1.00 98.38 176 MET A O 1
ATOM 1401 N N . ALA A 1 177 ? 7.860 1.857 -12.117 1.00 96.81 177 ALA A N 1
ATOM 1402 C CA . ALA A 1 177 ? 6.551 2.145 -12.689 1.00 96.81 177 ALA A CA 1
ATOM 1403 C C . ALA A 1 177 ? 5.640 2.895 -11.718 1.00 96.81 177 ALA A C 1
ATOM 1405 O O . ALA A 1 177 ? 5.835 2.834 -10.505 1.00 96.81 177 ALA A O 1
ATOM 1406 N N . ASP A 1 178 ? 4.603 3.528 -12.255 1.00 93.62 178 ASP A N 1
ATOM 1407 C CA . ASP A 1 178 ? 3.448 3.954 -11.471 1.00 93.62 178 ASP A CA 1
ATOM 1408 C C . ASP A 1 178 ? 2.364 2.869 -11.506 1.00 93.62 178 ASP A C 1
ATOM 1410 O O . ASP A 1 178 ? 1.947 2.487 -12.604 1.00 93.62 178 ASP A O 1
ATOM 1414 N N . PRO A 1 179 ? 1.894 2.372 -10.344 1.00 92.00 179 PRO A N 1
ATOM 1415 C CA . PRO A 1 179 ? 0.658 1.609 -10.285 1.00 92.00 179 PRO A CA 1
ATOM 1416 C C . PRO A 1 179 ? -0.511 2.583 -10.449 1.00 92.00 179 PRO A C 1
ATOM 1418 O O . PRO A 1 179 ? -0.685 3.501 -9.641 1.00 92.00 179 PRO A O 1
ATOM 1421 N N . LEU A 1 180 ? -1.288 2.408 -11.512 1.00 84.38 180 LEU A N 1
ATOM 1422 C CA . LEU A 1 180 ? -2.465 3.220 -11.803 1.00 84.38 180 LEU A CA 1
ATOM 1423 C C . LEU A 1 180 ? -3.660 2.305 -12.066 1.00 84.38 180 LEU A C 1
ATOM 1425 O O . LEU A 1 180 ? -3.477 1.267 -12.695 1.00 84.38 180 LEU A O 1
ATOM 1429 N N . PRO A 1 181 ? -4.876 2.667 -11.628 1.00 81.75 181 PRO A N 1
ATOM 1430 C CA . PRO A 1 181 ? -6.073 1.997 -12.122 1.00 81.75 181 PRO A CA 1
ATOM 1431 C C . PRO A 1 181 ? -6.135 2.103 -13.654 1.00 81.75 181 PRO A C 1
ATOM 1433 O O . PRO A 1 181 ? -5.606 3.060 -14.231 1.00 81.75 181 PRO A O 1
ATOM 1436 N N . ASP A 1 182 ? -6.789 1.141 -14.308 1.00 70.94 182 ASP A N 1
ATOM 1437 C CA . ASP A 1 182 ? -7.058 1.236 -15.745 1.00 70.94 182 ASP A CA 1
ATOM 1438 C C . ASP A 1 182 ? -7.782 2.561 -16.048 1.00 70.94 182 ASP A C 1
ATOM 1440 O O . ASP A 1 182 ? -8.807 2.883 -15.446 1.00 70.94 182 ASP A O 1
ATOM 1444 N N . LEU A 1 183 ? -7.217 3.349 -16.968 1.00 69.06 183 LEU A N 1
ATOM 1445 C CA . LEU A 1 183 ? -7.730 4.665 -17.350 1.00 69.06 183 LEU A CA 1
ATOM 1446 C C . LEU A 1 183 ? -9.055 4.588 -18.114 1.00 69.06 183 LEU A C 1
ATOM 1448 O O . LEU A 1 183 ? -9.791 5.575 -18.157 1.00 69.06 183 LEU A O 1
ATOM 1452 N N . PHE A 1 184 ? -9.328 3.458 -18.767 1.00 68.88 184 PHE A N 1
ATOM 1453 C CA . PHE A 1 184 ? -10.439 3.316 -19.707 1.00 68.88 184 PHE A CA 1
ATOM 1454 C C . PHE A 1 184 ? -11.453 2.248 -19.288 1.00 68.88 184 PHE A C 1
ATOM 1456 O O . PHE A 1 184 ? -12.493 2.118 -19.936 1.00 68.88 184 PHE A O 1
ATOM 1463 N N . GLY A 1 185 ? -11.171 1.512 -18.212 1.00 67.94 185 GLY A N 1
ATOM 1464 C CA . GLY A 1 185 ? -12.008 0.437 -17.698 1.00 67.94 185 GLY A CA 1
ATOM 1465 C C . GLY A 1 185 ? -12.681 0.771 -16.362 1.00 67.94 185 GLY A C 1
ATOM 1466 O O . GLY A 1 185 ? -12.221 1.643 -15.621 1.00 67.94 185 GLY A O 1
ATOM 1467 N N . PRO A 1 186 ? -13.777 0.074 -16.013 1.00 71.31 186 PRO A N 1
ATOM 1468 C CA . PRO A 1 186 ? -14.225 0.031 -14.630 1.00 71.31 186 PRO A CA 1
ATOM 1469 C C . PRO A 1 186 ? -13.104 -0.555 -13.765 1.00 71.31 186 PRO A C 1
ATOM 1471 O O . PRO A 1 186 ? -12.517 -1.577 -14.105 1.00 71.31 186 PRO A O 1
ATOM 1474 N N . HIS A 1 187 ? -12.822 0.076 -12.634 1.00 81.25 187 HIS A N 1
ATOM 1475 C CA . HIS A 1 187 ? -11.791 -0.378 -11.709 1.00 81.25 187 HIS A CA 1
ATOM 1476 C C . HIS A 1 187 ? -12.410 -0.820 -10.374 1.00 81.25 187 HIS A C 1
ATOM 1478 O O . HIS A 1 187 ? -13.547 -0.456 -10.036 1.00 81.25 187 HIS A O 1
ATOM 1484 N N . SER A 1 188 ? -11.689 -1.664 -9.634 1.00 88.56 188 SER A N 1
ATOM 1485 C CA . SER A 1 188 ? -12.128 -2.174 -8.331 1.00 88.56 188 SER A CA 1
ATOM 1486 C C . SER A 1 188 ? -12.185 -1.058 -7.273 1.00 88.56 188 SER A C 1
ATOM 1488 O O . SER A 1 188 ? -11.759 0.076 -7.507 1.00 88.56 188 SER A O 1
ATOM 1490 N N . ILE A 1 189 ? -12.714 -1.371 -6.084 1.00 90.44 189 ILE A N 1
ATOM 1491 C CA . ILE A 1 189 ? -12.644 -0.450 -4.936 1.00 90.44 189 ILE A CA 1
ATOM 1492 C C . ILE A 1 189 ? -11.175 -0.210 -4.564 1.00 90.44 189 ILE A C 1
ATOM 1494 O O . ILE A 1 189 ? -10.763 0.926 -4.363 1.00 90.44 189 ILE A O 1
ATOM 1498 N N . ILE A 1 190 ? -10.361 -1.268 -4.535 1.00 92.69 190 ILE A N 1
ATOM 1499 C CA . ILE A 1 190 ? -8.932 -1.217 -4.190 1.00 92.69 190 ILE A CA 1
ATOM 1500 C C . ILE A 1 190 ? -8.199 -0.240 -5.113 1.00 92.69 190 ILE A C 1
ATOM 1502 O O . ILE A 1 190 ? -7.417 0.599 -4.655 1.00 92.69 190 ILE A O 1
ATOM 1506 N N . ALA A 1 191 ? -8.545 -0.272 -6.399 1.00 91.12 191 ALA A N 1
ATOM 1507 C CA . ALA A 1 191 ? -7.965 0.579 -7.420 1.00 91.12 191 ALA A CA 1
ATOM 1508 C C . ALA A 1 191 ? -8.129 2.091 -7.137 1.00 91.12 191 ALA A C 1
ATOM 1510 O O . ALA A 1 191 ? -7.210 2.874 -7.399 1.00 91.12 191 ALA A O 1
ATOM 1511 N N . ASN A 1 192 ? -9.244 2.508 -6.516 1.00 90.12 192 ASN A N 1
ATOM 1512 C CA . ASN A 1 192 ? -9.509 3.910 -6.148 1.00 90.12 192 ASN A CA 1
ATOM 1513 C C . ASN A 1 192 ? -8.503 4.470 -5.140 1.00 90.12 192 ASN A C 1
ATOM 1515 O O . ASN A 1 192 ? -8.290 5.684 -5.062 1.00 90.12 192 ASN A O 1
ATOM 1519 N N . HIS A 1 193 ? -7.872 3.595 -4.358 1.00 92.38 193 HIS A N 1
ATOM 1520 C CA . HIS A 1 193 ? -7.090 3.995 -3.197 1.00 92.38 193 HIS A CA 1
ATOM 1521 C C . HIS A 1 193 ? -5.573 3.954 -3.428 1.00 92.38 193 HIS A C 1
ATOM 1523 O O . HIS A 1 193 ? -4.814 4.334 -2.532 1.00 92.38 193 HIS A O 1
ATOM 1529 N N . TRP A 1 194 ? -5.087 3.605 -4.629 1.00 90.75 194 TRP A N 1
ATOM 1530 C CA . TRP A 1 194 ? -3.648 3.643 -4.953 1.00 90.75 194 TRP A CA 1
ATOM 1531 C C . TRP A 1 194 ? -3.015 5.020 -4.754 1.00 90.75 194 TRP A C 1
ATOM 1533 O O . TRP A 1 194 ? -1.901 5.137 -4.227 1.00 90.75 194 TRP A O 1
ATOM 1543 N N . SER A 1 195 ? -3.750 6.081 -5.097 1.00 88.12 195 SER A N 1
ATOM 1544 C CA . SER A 1 195 ? -3.325 7.475 -4.908 1.00 88.12 195 SER A CA 1
ATOM 1545 C C . SER A 1 195 ? -3.010 7.805 -3.440 1.00 88.12 195 SER A C 1
ATOM 1547 O O . SER A 1 195 ? -2.107 8.601 -3.162 1.00 88.12 195 SER A O 1
ATOM 1549 N N . ASN A 1 196 ? -3.657 7.109 -2.502 1.00 91.44 196 ASN A N 1
ATOM 1550 C CA . ASN A 1 196 ? -3.458 7.219 -1.057 1.00 91.44 196 ASN A CA 1
ATOM 1551 C C . ASN A 1 196 ? -2.680 6.033 -0.475 1.00 91.44 196 ASN A C 1
ATOM 1553 O O . ASN A 1 196 ? -2.713 5.793 0.726 1.00 91.44 196 ASN A O 1
ATOM 1557 N N . ARG A 1 197 ? -1.923 5.307 -1.311 1.00 92.94 197 ARG A N 1
ATOM 1558 C CA . ARG A 1 197 ? -1.110 4.152 -0.895 1.00 92.94 197 ARG A CA 1
ATOM 1559 C C . ARG A 1 197 ? -1.947 3.051 -0.226 1.00 92.94 197 ARG A C 1
ATOM 1561 O O . ARG A 1 197 ? -1.443 2.391 0.679 1.00 92.94 197 ARG A O 1
ATOM 1568 N N . LEU A 1 198 ? -3.186 2.880 -0.694 1.00 96.19 198 LEU A N 1
ATOM 1569 C CA . LEU A 1 198 ? -4.185 1.925 -0.202 1.00 96.19 198 LEU A CA 1
ATOM 1570 C C . LEU A 1 198 ? -4.630 2.168 1.249 1.00 96.19 198 LEU A C 1
ATOM 1572 O O . LEU A 1 198 ? -5.268 1.321 1.865 1.00 96.19 198 LEU A O 1
ATOM 1576 N N . GLU A 1 199 ? -4.312 3.337 1.797 1.00 97.38 199 GLU A N 1
ATOM 1577 C CA . GLU A 1 199 ? -4.745 3.750 3.122 1.00 97.38 199 GLU A CA 1
ATOM 1578 C C . GLU A 1 199 ? -6.059 4.529 3.029 1.00 97.38 199 GLU A C 1
ATOM 1580 O O . GLU A 1 199 ? -6.169 5.492 2.264 1.00 97.38 199 GLU A O 1
ATOM 1585 N N . VAL A 1 200 ? -7.041 4.130 3.834 1.00 97.56 200 VAL A N 1
ATOM 1586 C CA . VAL A 1 200 ? -8.306 4.849 4.013 1.00 97.56 200 VAL A CA 1
ATOM 1587 C C . VAL A 1 200 ? -8.443 5.327 5.450 1.00 97.56 200 VAL A C 1
ATOM 1589 O O . VAL A 1 200 ? -7.903 4.742 6.391 1.00 97.56 200 VAL A O 1
ATOM 1592 N N . HIS A 1 201 ? -9.173 6.421 5.625 1.00 96.12 201 HIS A N 1
ATOM 1593 C CA . HIS A 1 201 ? -9.437 7.008 6.934 1.00 96.12 201 HIS A CA 1
ATOM 1594 C C . HIS A 1 201 ? -10.833 6.630 7.416 1.00 96.12 201 HIS A C 1
ATOM 1596 O O . HIS A 1 201 ? -11.711 6.310 6.611 1.00 96.12 201 HIS A O 1
ATOM 1602 N N . LEU A 1 202 ? -11.049 6.712 8.728 1.00 96.06 202 LEU A N 1
ATOM 1603 C CA . LEU A 1 202 ? -12.330 6.392 9.349 1.00 96.06 202 LEU A CA 1
ATOM 1604 C C . LEU A 1 202 ? -13.503 7.114 8.658 1.00 96.06 202 LEU A C 1
ATOM 1606 O O . LEU A 1 202 ? -14.513 6.498 8.336 1.00 96.06 202 LEU A O 1
ATOM 1610 N N . ASP A 1 203 ? -13.316 8.394 8.327 1.00 95.69 203 ASP A N 1
ATOM 1611 C CA . ASP A 1 203 ? -14.301 9.235 7.641 1.00 95.69 203 ASP A CA 1
ATOM 1612 C C . ASP A 1 203 ? -14.663 8.764 6.217 1.00 95.69 203 ASP A C 1
ATOM 1614 O O . ASP A 1 203 ? -15.734 9.103 5.711 1.00 95.69 203 ASP A O 1
ATOM 1618 N N . SER A 1 204 ? -13.801 7.995 5.547 1.00 95.44 204 SER A N 1
ATOM 1619 C CA . SER A 1 204 ? -14.066 7.479 4.192 1.00 95.44 204 SER A CA 1
ATOM 1620 C C . SER A 1 204 ? -14.846 6.163 4.166 1.00 95.44 204 SER A C 1
ATOM 1622 O O . SER A 1 204 ? -15.299 5.761 3.102 1.00 95.44 204 SER A O 1
ATOM 1624 N N . ILE A 1 205 ? -15.052 5.512 5.312 1.00 97.75 205 ILE A N 1
ATOM 1625 C CA . ILE A 1 205 ? -15.812 4.261 5.395 1.00 97.75 205 ILE A CA 1
ATOM 1626 C C . ILE A 1 205 ? -17.292 4.603 5.600 1.00 97.75 205 ILE A C 1
ATOM 1628 O O . ILE A 1 205 ? -17.671 5.198 6.608 1.00 97.75 205 ILE A O 1
ATOM 1632 N N . ASP A 1 206 ? -18.151 4.214 4.658 1.00 97.69 206 ASP A N 1
ATOM 1633 C CA . ASP A 1 206 ? -19.577 4.571 4.670 1.00 97.69 206 ASP A CA 1
ATOM 1634 C C . ASP A 1 206 ? -20.315 3.984 5.875 1.00 97.69 206 ASP A C 1
ATOM 1636 O O . ASP A 1 206 ? -21.211 4.620 6.429 1.00 97.69 206 ASP A O 1
ATOM 1640 N N . SER A 1 207 ? -19.907 2.796 6.331 1.00 97.56 207 SER A N 1
ATOM 1641 C CA . SER A 1 207 ? -20.447 2.185 7.555 1.00 97.56 207 SER A CA 1
ATOM 1642 C C . SER A 1 207 ? -20.190 3.017 8.815 1.00 97.56 207 SER A C 1
ATOM 1644 O O . SER A 1 207 ? -20.886 2.827 9.808 1.00 97.56 207 SER A O 1
ATOM 1646 N N . PHE A 1 208 ? -19.240 3.955 8.769 1.00 97.75 208 PHE A N 1
ATOM 1647 C CA . PHE A 1 208 ? -18.886 4.858 9.865 1.00 97.75 208 PHE A CA 1
ATOM 1648 C C . PHE A 1 208 ? -19.281 6.316 9.590 1.00 97.75 208 PHE A C 1
ATOM 1650 O O . PHE A 1 208 ? -18.789 7.223 10.258 1.00 97.75 208 PHE A O 1
ATOM 1657 N N . ALA A 1 209 ? -20.178 6.571 8.630 1.00 96.56 209 ALA A N 1
ATOM 1658 C CA . ALA A 1 209 ? -20.472 7.916 8.132 1.00 96.56 209 ALA A CA 1
ATOM 1659 C C . ALA A 1 209 ? -20.871 8.947 9.209 1.00 96.56 209 ALA A C 1
ATOM 1661 O O . ALA A 1 209 ? -20.576 10.128 9.024 1.00 96.56 209 ALA A O 1
ATOM 1662 N N . LEU A 1 210 ? -21.479 8.535 10.333 1.00 96.56 210 LEU A N 1
ATOM 1663 C CA . LEU A 1 210 ? -21.843 9.457 11.424 1.00 96.56 210 LEU A CA 1
ATOM 1664 C C . LEU A 1 210 ? -20.622 10.123 12.077 1.00 96.56 210 LEU A C 1
ATOM 1666 O O . LEU A 1 210 ? -20.742 11.197 12.663 1.00 96.56 210 LEU A O 1
ATOM 1670 N N . VAL A 1 211 ? -19.428 9.534 11.952 1.00 96.50 211 VAL A N 1
ATOM 1671 C CA . VAL A 1 211 ? -18.192 10.115 12.494 1.00 96.50 211 VAL A CA 1
ATOM 1672 C C . VAL A 1 211 ? -17.844 11.466 11.862 1.00 96.50 211 VAL A C 1
ATOM 1674 O O . VAL A 1 211 ? -17.175 12.289 12.489 1.00 96.50 211 VAL A O 1
ATOM 1677 N N . ARG A 1 212 ? -18.327 11.719 10.638 1.00 95.56 212 ARG A N 1
ATOM 1678 C CA . ARG A 1 212 ? -18.100 12.972 9.904 1.00 95.56 212 ARG A CA 1
ATOM 1679 C C . ARG A 1 212 ? -18.725 14.172 10.621 1.00 95.56 212 ARG A C 1
ATOM 1681 O O . ARG A 1 212 ? -18.254 15.294 10.454 1.00 95.56 212 ARG A O 1
ATOM 1688 N N . ASP A 1 213 ? -19.746 13.931 11.445 1.00 94.81 213 ASP A N 1
ATOM 1689 C CA . ASP A 1 213 ? -20.410 14.955 12.255 1.00 94.81 213 ASP A CA 1
ATOM 1690 C C . ASP A 1 213 ? -19.721 15.205 13.606 1.00 94.81 213 ASP A C 1
ATOM 1692 O O . ASP A 1 213 ? -20.078 16.159 14.306 1.00 94.81 213 ASP A O 1
ATOM 1696 N N . VAL A 1 214 ? -18.731 14.379 13.970 1.00 93.94 214 VAL A N 1
ATOM 1697 C CA . VAL A 1 214 ? -17.979 14.484 15.225 1.00 93.94 214 VAL A CA 1
ATOM 1698 C C . VAL A 1 214 ? -16.601 15.105 14.965 1.00 93.94 214 VAL A C 1
ATOM 1700 O O . VAL A 1 214 ? -15.784 14.528 14.233 1.00 93.94 214 VAL A O 1
ATOM 1703 N N . PRO A 1 215 ? -16.299 16.274 15.565 1.00 91.44 215 PRO A N 1
ATOM 1704 C CA . PRO A 1 215 ? -15.037 16.960 15.335 1.00 91.44 215 PRO A CA 1
ATOM 1705 C C . PRO A 1 215 ? -13.839 16.139 15.845 1.00 91.44 215 PRO A C 1
ATOM 1707 O O . PRO A 1 215 ? -13.977 15.346 16.778 1.00 91.44 215 PRO A O 1
ATOM 1710 N N . PRO A 1 216 ? -12.633 16.346 15.282 1.00 90.06 216 PRO A N 1
ATOM 1711 C CA . PRO A 1 216 ? -11.434 15.661 15.746 1.00 90.06 216 PRO A CA 1
ATOM 1712 C C . PRO A 1 216 ? -11.139 15.908 17.229 1.00 90.06 216 PRO A C 1
ATOM 1714 O O . PRO A 1 216 ? -10.960 17.050 17.662 1.00 90.06 216 PRO A O 1
ATOM 1717 N N . VAL A 1 217 ? -11.012 14.824 17.992 1.00 88.06 217 VAL A N 1
ATOM 1718 C CA . VAL A 1 217 ? -10.644 14.852 19.411 1.00 88.06 217 VAL A CA 1
ATOM 1719 C C . VAL A 1 217 ? -9.135 15.045 19.539 1.00 88.06 217 VAL A C 1
ATOM 1721 O O . VAL A 1 217 ? -8.356 14.388 18.857 1.00 88.06 217 VAL A O 1
ATOM 1724 N N . ARG A 1 218 ? -8.696 15.960 20.413 1.00 86.62 218 ARG A N 1
ATOM 1725 C CA . ARG A 1 218 ? -7.260 16.245 20.648 1.00 86.62 218 ARG A CA 1
ATOM 1726 C C . ARG A 1 218 ? -6.857 16.214 22.122 1.00 86.62 218 ARG A C 1
ATOM 1728 O O . ARG A 1 218 ? -5.720 16.525 22.474 1.00 86.62 218 ARG A O 1
ATOM 1735 N N . SER A 1 219 ? -7.795 15.894 23.008 1.00 91.44 219 SER A N 1
ATOM 1736 C CA . SER A 1 219 ? -7.588 15.973 24.448 1.00 91.44 219 SER A CA 1
ATOM 1737 C C . SER A 1 219 ? -7.042 14.663 25.004 1.00 91.44 219 SER A C 1
ATOM 1739 O O . SER A 1 219 ? -7.719 13.638 24.982 1.00 91.44 219 SER A O 1
ATOM 1741 N N . LYS A 1 220 ? -5.858 14.710 25.627 1.00 91.25 220 LYS A N 1
ATOM 1742 C CA . LYS A 1 220 ? -5.313 13.567 26.386 1.00 91.25 220 LYS A CA 1
ATOM 1743 C C . LYS A 1 220 ? -6.230 13.124 27.530 1.00 91.25 220 LYS A C 1
ATOM 1745 O O . LYS A 1 220 ? -6.246 11.951 27.886 1.00 91.25 220 LYS A O 1
ATOM 1750 N N . LYS A 1 221 ? -6.997 14.056 28.110 1.00 91.25 221 LYS A N 1
ATOM 1751 C CA . LYS A 1 221 ? -7.981 13.744 29.157 1.00 91.25 221 LYS A CA 1
ATOM 1752 C C . LYS A 1 221 ? -9.128 12.903 28.600 1.00 91.25 221 LYS A C 1
ATOM 1754 O O . LYS A 1 221 ? -9.629 12.033 29.300 1.00 91.25 221 LYS A O 1
ATOM 1759 N N . GLU A 1 222 ? -9.548 13.170 27.366 1.00 90.44 222 GLU A N 1
ATOM 1760 C CA . GLU A 1 222 ? -10.574 12.364 26.703 1.00 90.44 222 GLU A CA 1
ATOM 1761 C C . GLU A 1 222 ? -10.019 11.016 26.273 1.00 90.44 222 GLU A C 1
ATOM 1763 O O . GLU A 1 222 ? -10.665 10.011 26.546 1.00 90.44 222 GLU A O 1
ATOM 1768 N N . LEU A 1 223 ? -8.795 10.984 25.730 1.00 93.50 223 LEU A N 1
ATOM 1769 C CA . LEU A 1 223 ? -8.089 9.740 25.421 1.00 93.50 223 LEU A CA 1
ATOM 1770 C C . LEU A 1 223 ? -8.052 8.804 26.634 1.00 93.50 223 LEU A C 1
ATOM 1772 O O . LEU A 1 223 ? -8.413 7.638 26.525 1.00 93.50 223 LEU A O 1
ATOM 1776 N N . ALA A 1 224 ? -7.709 9.332 27.815 1.00 93.25 224 ALA A N 1
ATOM 1777 C CA . ALA A 1 224 ? -7.635 8.562 29.055 1.00 93.25 224 ALA A CA 1
ATOM 1778 C C . ALA A 1 224 ? -8.945 7.850 29.442 1.00 93.25 224 ALA A C 1
ATOM 1780 O O . ALA A 1 224 ? -8.877 6.869 30.176 1.00 93.25 224 ALA A O 1
ATOM 1781 N N . LYS A 1 225 ? -10.112 8.283 28.938 1.00 92.31 225 LYS A N 1
ATOM 1782 C CA . LYS A 1 225 ? -11.391 7.589 29.168 1.00 92.31 225 LYS A CA 1
ATOM 1783 C C . LYS A 1 225 ? -11.422 6.192 28.539 1.00 92.31 225 LYS A C 1
ATOM 1785 O O . LYS A 1 225 ? -12.119 5.329 29.050 1.00 92.31 225 LYS A O 1
ATOM 1790 N N . LEU A 1 226 ? -10.658 5.954 27.468 1.00 93.06 226 LEU A N 1
ATOM 1791 C CA . LEU A 1 226 ? -10.567 4.634 26.833 1.00 93.06 226 LEU A CA 1
ATOM 1792 C C . LEU A 1 226 ? -9.791 3.609 27.671 1.00 93.06 226 LEU A C 1
ATOM 1794 O O . LEU A 1 226 ? -9.871 2.418 27.389 1.00 93.06 226 LEU A O 1
ATOM 1798 N N . ARG A 1 227 ? -9.029 4.045 28.683 1.00 93.44 227 ARG A N 1
ATOM 1799 C CA . ARG A 1 227 ? -8.193 3.155 29.501 1.00 93.44 227 ARG A CA 1
ATOM 1800 C C . ARG A 1 227 ? -9.003 2.078 30.218 1.00 93.44 227 ARG A C 1
ATOM 1802 O O . ARG A 1 227 ? -8.521 0.961 30.366 1.00 93.44 227 ARG A O 1
ATOM 1809 N N . ASP A 1 228 ? -10.205 2.433 30.652 1.00 90.31 228 ASP A N 1
ATOM 1810 C CA . ASP A 1 228 ? -11.039 1.573 31.489 1.00 90.31 228 ASP A CA 1
ATOM 1811 C C . ASP A 1 228 ? -12.084 0.797 30.673 1.00 90.31 228 ASP A C 1
ATOM 1813 O O . ASP A 1 228 ? -12.896 0.084 31.254 1.00 90.31 228 ASP A O 1
ATOM 1817 N N . ILE A 1 229 ? -12.068 0.918 29.339 1.00 91.75 229 ILE A N 1
ATOM 1818 C CA . ILE A 1 229 ? -13.021 0.245 28.450 1.00 91.75 229 ILE A CA 1
ATOM 1819 C C . ILE A 1 229 ? -12.401 -1.066 27.961 1.00 91.75 229 ILE A C 1
ATOM 1821 O O . ILE A 1 229 ? -11.415 -1.032 27.218 1.00 91.75 229 ILE A O 1
ATOM 1825 N N . PRO A 1 230 ? -12.946 -2.231 28.350 1.00 90.88 230 PRO A N 1
ATOM 1826 C CA . PRO A 1 230 ? -12.437 -3.520 27.909 1.00 90.88 230 PRO A CA 1
ATOM 1827 C C . PRO A 1 230 ? -12.442 -3.654 26.384 1.00 90.88 230 PRO A C 1
ATOM 1829 O O . PRO A 1 230 ? -13.366 -3.204 25.709 1.00 90.88 230 PRO A O 1
ATOM 1832 N N . GLU A 1 231 ? -11.455 -4.373 25.848 1.00 90.62 231 GLU A N 1
ATOM 1833 C CA . GLU A 1 231 ? -11.364 -4.681 24.413 1.00 90.62 231 GLU A CA 1
ATOM 1834 C C . GLU A 1 231 ? -12.654 -5.305 23.867 1.00 90.62 231 GLU A C 1
ATOM 1836 O O . GLU A 1 231 ? -13.122 -4.934 22.794 1.00 90.62 231 GLU A O 1
ATOM 1841 N N . ARG A 1 232 ? -13.276 -6.184 24.662 1.00 90.44 232 ARG A N 1
ATOM 1842 C CA . ARG A 1 232 ? -14.555 -6.816 24.336 1.00 90.44 232 ARG A CA 1
ATOM 1843 C C . ARG A 1 232 ? -15.675 -5.800 24.097 1.00 90.44 232 ARG A C 1
ATOM 1845 O O . ARG A 1 232 ? -16.430 -5.969 23.151 1.00 90.44 232 ARG A O 1
ATOM 1852 N N . GLU A 1 233 ? -15.765 -4.741 24.902 1.00 92.12 233 GLU A N 1
ATOM 1853 C CA . GLU A 1 233 ? -16.799 -3.710 24.722 1.00 92.12 233 GLU A CA 1
ATOM 1854 C C . GLU A 1 233 ? -16.560 -2.890 23.449 1.00 92.12 233 GLU A C 1
ATOM 1856 O O . GLU A 1 233 ? -17.511 -2.547 22.751 1.00 92.12 233 GLU A O 1
ATOM 1861 N N . ILE A 1 234 ? -15.295 -2.620 23.105 1.00 92.81 234 ILE A N 1
ATOM 1862 C CA . ILE A 1 234 ? -14.941 -1.978 21.831 1.00 92.81 234 ILE A CA 1
ATOM 1863 C C . ILE A 1 234 ? -15.320 -2.886 20.655 1.00 92.81 234 ILE A C 1
ATOM 1865 O O . ILE A 1 234 ? -15.975 -2.432 19.719 1.00 92.81 234 ILE A O 1
ATOM 1869 N N . LYS A 1 235 ? -14.966 -4.173 20.717 1.00 92.94 235 LYS A N 1
ATOM 1870 C CA . LYS A 1 235 ? -15.294 -5.180 19.696 1.00 92.94 235 LYS A CA 1
ATOM 1871 C C . LYS A 1 235 ? -16.808 -5.292 19.479 1.00 92.94 235 LYS A C 1
ATOM 1873 O O . LYS A 1 235 ? -17.269 -5.228 18.341 1.00 92.94 235 LYS A O 1
ATOM 1878 N N . GLU A 1 236 ? -17.580 -5.390 20.563 1.00 93.31 236 GLU A N 1
ATOM 1879 C CA . GLU A 1 236 ? -19.049 -5.414 20.541 1.00 93.31 236 GLU A CA 1
ATOM 1880 C C . GLU A 1 236 ? -19.625 -4.118 19.944 1.00 93.31 236 GLU A C 1
ATOM 1882 O O . GLU A 1 236 ? -20.483 -4.176 19.063 1.00 93.31 236 GLU A O 1
ATOM 1887 N N . ALA A 1 237 ? -19.102 -2.947 20.326 1.00 94.81 237 ALA A N 1
ATOM 1888 C CA . ALA A 1 237 ? -19.533 -1.670 19.760 1.00 94.81 237 ALA A CA 1
ATOM 1889 C C . ALA A 1 237 ? -19.294 -1.587 18.244 1.00 94.81 237 ALA A C 1
ATOM 1891 O O . ALA A 1 237 ? -20.182 -1.155 17.511 1.00 94.81 237 ALA A O 1
ATOM 1892 N N . PHE A 1 238 ? -18.125 -2.019 17.760 1.00 95.88 238 PHE A N 1
ATOM 1893 C CA . PHE A 1 238 ? -17.827 -2.060 16.326 1.00 95.88 238 PHE A CA 1
ATOM 1894 C C . PHE A 1 238 ? -18.764 -3.008 15.575 1.00 95.88 238 PHE A C 1
ATOM 1896 O O . PHE A 1 238 ? -19.305 -2.614 14.542 1.00 95.88 238 PHE A O 1
ATOM 1903 N N . ALA A 1 239 ? -18.989 -4.215 16.103 1.00 95.06 239 ALA A N 1
ATOM 1904 C CA . ALA A 1 239 ? -19.905 -5.188 15.514 1.00 95.06 239 ALA A CA 1
ATOM 1905 C C . ALA A 1 239 ? -21.330 -4.624 15.396 1.00 95.06 239 ALA A C 1
ATOM 1907 O O . ALA A 1 239 ? -21.928 -4.680 14.324 1.00 95.06 239 ALA A O 1
ATOM 1908 N N . GLU A 1 240 ? -21.843 -3.983 16.449 1.00 95.12 240 GLU A N 1
ATOM 1909 C CA . GLU A 1 240 ? -23.160 -3.341 16.418 1.00 95.12 240 GLU A CA 1
ATOM 1910 C C . GLU A 1 240 ? -23.233 -2.194 15.398 1.00 95.12 240 GLU A C 1
ATOM 1912 O O . GLU A 1 240 ? -24.222 -2.082 14.672 1.00 95.12 240 GLU A O 1
ATOM 1917 N N . ILE A 1 241 ? -22.195 -1.351 15.311 1.00 95.62 241 ILE A N 1
ATOM 1918 C CA . ILE A 1 241 ? -22.142 -0.218 14.369 1.00 95.62 241 ILE A CA 1
ATOM 1919 C C . ILE A 1 241 ? -22.206 -0.697 12.914 1.00 95.62 241 ILE A C 1
ATOM 1921 O O . ILE A 1 241 ? -22.901 -0.089 12.099 1.00 95.62 241 ILE A O 1
ATOM 1925 N N . ILE A 1 242 ? -21.517 -1.792 12.584 1.00 95.62 242 ILE A N 1
ATOM 1926 C CA . ILE A 1 242 ? -21.519 -2.362 11.228 1.00 95.62 242 ILE A CA 1
ATOM 1927 C C . ILE A 1 242 ? -22.681 -3.342 10.988 1.00 95.62 242 ILE A C 1
ATOM 1929 O O . ILE A 1 242 ? -22.750 -3.941 9.916 1.00 95.62 242 ILE A O 1
ATOM 1933 N N . ALA A 1 243 ? -23.600 -3.477 11.952 1.00 93.06 243 ALA A N 1
ATOM 1934 C CA . ALA A 1 243 ? -24.725 -4.413 11.935 1.00 93.06 243 ALA A CA 1
ATOM 1935 C C . ALA A 1 243 ? -24.307 -5.889 11.760 1.00 93.06 243 ALA A C 1
ATOM 1937 O O . ALA A 1 243 ? -24.978 -6.663 11.073 1.00 93.06 243 ALA A O 1
ATOM 1938 N N . GLU A 1 244 ? -23.192 -6.277 12.381 1.00 90.88 244 GLU A N 1
ATOM 1939 C CA . GLU A 1 244 ? -22.750 -7.665 12.464 1.00 90.88 244 GLU A CA 1
ATOM 1940 C C . GLU A 1 244 ? -23.446 -8.374 13.633 1.00 90.88 244 GLU A C 1
ATOM 1942 O O . GLU A 1 244 ? -23.415 -7.912 14.772 1.00 90.88 244 GLU A O 1
ATOM 1947 N N . ASN A 1 245 ? -24.098 -9.504 13.347 1.00 77.44 245 ASN A N 1
ATOM 1948 C CA . ASN A 1 245 ? -25.018 -10.146 14.296 1.00 77.44 245 ASN A CA 1
ATOM 1949 C C . ASN A 1 245 ? -24.331 -11.125 15.258 1.00 77.44 245 ASN A C 1
ATOM 1951 O O . ASN A 1 245 ? -24.963 -11.599 16.203 1.00 77.44 245 ASN A O 1
ATOM 1955 N N . SER A 1 246 ? -23.068 -11.473 15.013 1.00 73.31 246 SER A N 1
ATOM 1956 C CA . SER A 1 246 ? -22.332 -12.434 15.831 1.00 73.31 246 SER A CA 1
ATOM 1957 C C . SER A 1 246 ? -20.883 -12.010 16.010 1.00 73.31 246 SER A C 1
ATOM 1959 O O . SER A 1 246 ? -20.128 -11.936 15.042 1.00 73.31 246 SER A O 1
ATOM 1961 N N . VAL A 1 247 ? -20.490 -11.805 17.264 1.00 77.50 247 VAL A N 1
ATOM 1962 C CA . VAL A 1 247 ? -19.090 -11.705 17.675 1.00 77.50 247 VAL A CA 1
ATOM 1963 C C . VAL A 1 247 ? -18.676 -13.084 18.176 1.00 77.50 247 VAL A C 1
ATOM 1965 O O . VAL A 1 247 ? -19.209 -13.568 19.176 1.00 77.50 247 VAL A O 1
ATOM 1968 N N . ASN A 1 248 ? -17.779 -13.753 17.452 1.00 73.38 248 ASN A N 1
ATOM 1969 C CA . ASN A 1 248 ? -17.302 -15.072 17.862 1.00 73.38 248 ASN A CA 1
ATOM 1970 C C . ASN A 1 248 ? -16.443 -14.961 19.135 1.00 73.38 248 ASN A C 1
ATOM 1972 O O . ASN A 1 248 ? -15.713 -13.978 19.280 1.00 73.38 248 ASN A O 1
ATOM 1976 N N . PRO A 1 249 ? -16.502 -15.952 20.046 1.00 71.19 249 PRO A N 1
ATOM 1977 C CA . PRO A 1 249 ? -15.588 -16.018 21.180 1.00 71.19 249 PRO A CA 1
ATOM 1978 C C . PRO A 1 249 ? -14.135 -16.147 20.716 1.00 71.19 249 PRO A C 1
ATOM 1980 O O . PRO A 1 249 ? -13.853 -16.918 19.794 1.00 71.19 249 PRO A O 1
ATOM 1983 N N . ASP A 1 250 ? -13.229 -15.453 21.402 1.00 70.81 250 ASP A N 1
ATOM 1984 C CA . ASP A 1 250 ? -11.795 -15.500 21.118 1.00 70.81 250 ASP A CA 1
ATOM 1985 C C . ASP A 1 250 ? -11.266 -16.932 21.317 1.00 70.81 250 ASP A C 1
ATOM 1987 O O . ASP A 1 250 ? -11.496 -17.572 22.352 1.00 70.81 250 ASP A O 1
ATOM 1991 N N . TRP A 1 251 ? -10.541 -17.456 20.329 1.00 69.56 251 TRP A N 1
ATOM 1992 C CA . TRP A 1 251 ? -9.860 -18.746 20.435 1.00 69.56 251 TRP A CA 1
ATOM 1993 C C . TRP A 1 251 ? -8.442 -18.643 19.878 1.00 69.56 251 TRP A C 1
ATOM 1995 O O . TRP A 1 251 ? -8.168 -17.892 18.949 1.00 69.56 251 TRP A O 1
ATOM 2005 N N . GLY A 1 252 ? -7.512 -19.416 20.450 1.00 55.41 252 GLY A N 1
ATOM 2006 C CA . GLY A 1 252 ? -6.064 -19.196 20.301 1.00 55.41 252 GLY A CA 1
ATOM 2007 C C . GLY A 1 252 ? -5.461 -19.315 18.891 1.00 55.41 252 GLY A C 1
ATOM 2008 O O . GLY A 1 252 ? -4.246 -19.180 18.761 1.00 55.41 252 GLY A O 1
ATOM 2009 N N . GLY A 1 253 ? -6.265 -19.582 17.859 1.00 67.94 253 GLY A N 1
ATOM 2010 C CA . GLY A 1 253 ? -5.852 -19.620 16.454 1.00 67.94 253 GLY A CA 1
ATOM 2011 C C . GLY A 1 253 ? -6.544 -18.586 15.561 1.00 67.94 253 GLY A C 1
ATOM 2012 O O . GLY A 1 253 ? -6.461 -18.722 14.342 1.00 67.94 253 GLY A O 1
ATOM 2013 N N . GLU A 1 254 ? -7.219 -17.582 16.128 1.00 79.06 254 GLU A N 1
ATOM 2014 C CA . GLU A 1 254 ? -7.846 -16.520 15.339 1.00 79.06 254 GLU A CA 1
ATOM 2015 C C . GLU A 1 254 ? -6.806 -15.695 14.557 1.00 79.06 254 GLU A C 1
ATOM 2017 O O . GLU A 1 254 ? -5.714 -15.374 15.048 1.00 79.06 254 GLU A O 1
ATOM 2022 N N . GLN A 1 255 ? -7.133 -15.412 13.294 1.00 84.75 255 GLN A N 1
ATOM 2023 C CA . GLN A 1 255 ? -6.311 -14.597 12.398 1.00 84.75 255 GLN A CA 1
ATOM 2024 C C . GLN A 1 255 ? -6.668 -13.106 12.511 1.00 84.75 255 GLN A C 1
ATOM 2026 O O . GLN A 1 255 ? -5.789 -12.248 12.414 1.00 84.75 255 GLN A O 1
ATOM 2031 N N . SER A 1 256 ? -7.935 -12.817 12.801 1.00 89.50 256 SER A N 1
ATOM 2032 C CA . SER A 1 256 ? -8.480 -11.508 13.146 1.00 89.50 256 SER A CA 1
ATOM 2033 C C . SER A 1 256 ? -9.505 -11.632 14.270 1.00 89.50 256 SER A C 1
ATOM 2035 O O . SER A 1 256 ? -10.053 -12.705 14.514 1.00 89.50 256 SER A O 1
ATOM 2037 N N . ASP A 1 257 ? -9.767 -10.520 14.949 1.00 90.44 257 ASP A N 1
ATOM 2038 C CA . ASP A 1 257 ? -10.706 -10.468 16.064 1.00 90.44 257 ASP A CA 1
ATOM 2039 C C . ASP A 1 257 ? -12.163 -10.420 15.566 1.00 90.44 257 ASP A C 1
ATOM 2041 O O . ASP A 1 257 ? -13.064 -10.976 16.193 1.00 90.44 257 ASP A O 1
ATOM 2045 N N . LEU A 1 258 ? -12.422 -9.762 14.433 1.00 93.19 258 LEU A N 1
ATOM 2046 C CA . LEU A 1 258 ? -13.743 -9.694 13.802 1.00 93.19 258 LEU A CA 1
ATOM 2047 C C . LEU A 1 258 ? -13.598 -9.749 12.282 1.00 93.19 258 LEU A C 1
ATOM 2049 O O . LEU A 1 258 ? -12.795 -9.020 11.709 1.00 93.19 258 LEU A O 1
ATOM 2053 N N . PHE A 1 259 ? -14.440 -10.548 11.632 1.00 93.94 259 PHE A N 1
ATOM 2054 C CA . PHE A 1 259 ? -14.576 -10.588 10.179 1.00 93.94 259 PHE A CA 1
ATOM 2055 C C . PHE A 1 259 ? -16.019 -10.247 9.799 1.00 93.94 259 PHE A C 1
ATOM 2057 O O . PHE A 1 259 ? -16.953 -10.776 10.400 1.00 93.94 259 PHE A O 1
ATOM 2064 N N . SER A 1 260 ? -16.216 -9.377 8.808 1.00 94.56 260 SER A N 1
ATOM 2065 C CA . SER A 1 260 ? -17.542 -8.934 8.370 1.00 94.56 260 SER A CA 1
ATOM 2066 C C . SER A 1 260 ? -17.624 -8.735 6.857 1.00 94.56 260 SER A C 1
ATOM 2068 O O . SER A 1 260 ? -16.674 -8.305 6.208 1.00 94.56 260 SER A O 1
ATOM 2070 N N . ALA A 1 261 ? -18.811 -8.988 6.302 1.00 94.12 261 ALA A N 1
ATOM 2071 C CA . ALA A 1 261 ? -19.175 -8.675 4.916 1.00 94.12 261 ALA A CA 1
ATOM 2072 C C . ALA A 1 261 ? -20.185 -7.510 4.809 1.00 94.12 261 ALA A C 1
ATOM 2074 O O . ALA A 1 261 ? -20.758 -7.271 3.741 1.00 94.12 261 ALA A O 1
ATOM 2075 N N . GLN A 1 262 ? -20.467 -6.817 5.920 1.00 95.31 262 GLN A N 1
ATOM 2076 C CA . GLN A 1 262 ? -21.461 -5.735 5.976 1.00 95.31 262 GLN A CA 1
ATOM 2077 C C . GLN A 1 262 ? -20.851 -4.343 5.788 1.00 95.31 262 GLN A C 1
ATOM 2079 O O . GLN A 1 262 ? -21.580 -3.396 5.481 1.00 95.31 262 GLN A O 1
ATOM 2084 N N . VAL A 1 263 ? -19.531 -4.212 5.949 1.00 97.31 263 VAL A N 1
ATOM 2085 C CA . VAL A 1 263 ? -18.830 -2.931 5.820 1.00 97.31 263 VAL A CA 1
ATOM 2086 C C . VAL A 1 263 ? -18.951 -2.401 4.395 1.00 97.31 263 VAL A C 1
ATOM 2088 O O . VAL A 1 263 ? -18.901 -3.165 3.428 1.00 97.31 263 VAL A O 1
ATOM 2091 N N . ARG A 1 264 ? -19.140 -1.084 4.260 1.00 97.19 264 ARG A N 1
ATOM 2092 C CA . ARG A 1 264 ? -19.271 -0.405 2.970 1.00 97.19 264 ARG A CA 1
ATOM 2093 C C . ARG A 1 264 ? -18.261 0.721 2.808 1.00 97.19 264 ARG A C 1
ATOM 2095 O O . ARG A 1 264 ? -18.003 1.471 3.747 1.00 97.19 264 ARG A O 1
ATOM 2102 N N . ILE A 1 265 ? -17.747 0.842 1.592 1.00 95.94 265 ILE A N 1
ATOM 2103 C CA . ILE A 1 265 ? -16.910 1.940 1.107 1.00 95.94 265 ILE A CA 1
ATOM 2104 C C . ILE A 1 265 ? -17.283 2.198 -0.357 1.00 95.94 265 ILE A C 1
ATOM 2106 O O . ILE A 1 265 ? -17.624 1.260 -1.086 1.00 95.94 265 ILE A O 1
ATOM 2110 N N . ASP A 1 266 ? -17.298 3.462 -0.776 1.00 92.69 266 ASP A N 1
ATOM 2111 C CA . ASP A 1 266 ? -17.744 3.886 -2.109 1.00 92.69 266 ASP A CA 1
ATOM 2112 C C . ASP A 1 266 ? -19.120 3.293 -2.508 1.00 92.69 266 ASP A C 1
ATOM 2114 O O . ASP A 1 266 ? -19.373 2.912 -3.655 1.00 92.69 266 ASP A O 1
ATOM 2118 N N . GLY A 1 267 ? -20.028 3.154 -1.534 1.00 93.69 267 GLY A N 1
ATOM 2119 C CA . GLY A 1 267 ? -21.376 2.601 -1.696 1.00 93.69 267 GLY A CA 1
ATOM 2120 C C . GLY A 1 267 ? -21.456 1.078 -1.885 1.00 93.69 267 GLY A C 1
ATOM 2121 O O . GLY A 1 267 ? -22.562 0.521 -1.942 1.00 93.69 267 GLY A O 1
ATOM 2122 N N . ARG A 1 268 ? -20.326 0.369 -1.950 1.00 93.69 268 ARG A N 1
ATOM 2123 C CA . ARG A 1 268 ? -20.247 -1.084 -2.178 1.00 93.69 268 ARG A CA 1
ATOM 2124 C C . ARG A 1 268 ? -19.881 -1.818 -0.892 1.00 93.69 268 ARG A C 1
ATOM 2126 O O . ARG A 1 268 ? -19.223 -1.254 -0.029 1.00 93.69 268 ARG A O 1
ATOM 2133 N N . ARG A 1 269 ? -20.344 -3.063 -0.744 1.00 95.19 269 ARG A N 1
ATOM 2134 C CA . ARG A 1 269 ? -19.916 -3.933 0.365 1.00 95.19 269 ARG A CA 1
ATOM 2135 C C . ARG A 1 269 ? -18.503 -4.435 0.100 1.00 95.19 269 ARG A C 1
ATOM 2137 O O . ARG A 1 269 ? -18.200 -4.749 -1.048 1.00 95.19 269 ARG A O 1
ATOM 2144 N N . ILE A 1 270 ? -17.695 -4.529 1.148 1.00 95.56 270 ILE A N 1
ATOM 2145 C CA . ILE A 1 270 ? -16.315 -5.007 1.082 1.00 95.56 270 ILE A CA 1
ATOM 2146 C C . ILE A 1 270 ? -16.039 -5.980 2.230 1.00 95.56 270 ILE A C 1
ATOM 2148 O O . ILE A 1 270 ? -16.455 -5.750 3.370 1.00 95.56 270 ILE A O 1
ATOM 2152 N N . SER A 1 271 ? -15.362 -7.088 1.928 1.00 96.31 271 SER A N 1
ATOM 2153 C CA . SER A 1 271 ? -14.940 -8.046 2.954 1.00 96.31 271 SER A CA 1
ATOM 2154 C C . SER A 1 271 ? -13.926 -7.383 3.890 1.00 96.31 271 SER A C 1
ATOM 2156 O O . SER A 1 271 ? -12.952 -6.785 3.432 1.00 96.31 271 SER A O 1
ATOM 2158 N N . THR A 1 272 ? -14.177 -7.422 5.199 1.00 97.75 272 THR A N 1
ATOM 2159 C CA . THR A 1 272 ? -13.398 -6.658 6.180 1.00 97.75 272 THR A CA 1
ATOM 2160 C C . THR A 1 272 ? -12.959 -7.522 7.347 1.00 97.75 272 THR A C 1
ATOM 2162 O O . THR A 1 272 ? -13.793 -8.186 7.958 1.00 97.75 272 THR A O 1
ATOM 2165 N N . ALA A 1 273 ? -11.676 -7.458 7.692 1.00 97.12 273 ALA A N 1
ATOM 2166 C CA . ALA A 1 273 ? -11.130 -8.051 8.907 1.00 97.12 273 ALA A CA 1
ATOM 2167 C C . ALA A 1 273 ? -10.615 -6.956 9.848 1.00 97.12 273 ALA A C 1
ATOM 2169 O O . ALA A 1 273 ? -10.040 -5.956 9.410 1.00 97.12 273 ALA A O 1
ATOM 2170 N N . PHE A 1 274 ? -10.816 -7.154 11.146 1.00 96.38 274 PHE A N 1
ATOM 2171 C CA . PHE A 1 274 ? -10.430 -6.226 12.198 1.00 96.38 274 PHE A CA 1
ATOM 2172 C C . PHE A 1 274 ? -9.440 -6.894 13.144 1.00 96.38 274 PHE A C 1
ATOM 2174 O O . PHE A 1 274 ? -9.686 -7.995 13.629 1.00 96.38 274 PHE A O 1
ATOM 2181 N N . ALA A 1 275 ? -8.361 -6.188 13.457 1.00 94.88 275 ALA A N 1
ATOM 2182 C CA . ALA A 1 275 ? -7.531 -6.462 14.614 1.00 94.88 275 ALA A CA 1
ATOM 2183 C C . ALA A 1 275 ? -7.798 -5.386 15.675 1.00 94.88 275 ALA A C 1
ATOM 2185 O O . ALA A 1 275 ? -7.551 -4.201 15.432 1.00 94.88 275 ALA A O 1
ATOM 2186 N N . PHE A 1 276 ? -8.285 -5.787 16.843 1.00 92.81 276 PHE A N 1
ATOM 2187 C CA . PHE A 1 276 ? -8.448 -4.927 18.004 1.00 92.81 276 PHE A CA 1
ATOM 2188 C C . PHE A 1 276 ? -7.239 -5.076 18.929 1.00 92.81 276 PHE A C 1
ATOM 2190 O O . PHE A 1 276 ? -6.627 -6.138 19.075 1.00 92.81 276 PHE A O 1
ATOM 2197 N N . LYS A 1 277 ? -6.848 -3.957 19.538 1.00 89.00 277 LYS A N 1
ATOM 2198 C CA . LYS A 1 277 ? -5.914 -3.947 20.658 1.00 89.00 277 LYS A CA 1
ATOM 2199 C C . LYS A 1 277 ? -6.393 -2.997 21.726 1.00 89.00 277 LYS A C 1
ATOM 2201 O O . LYS A 1 277 ? -6.211 -1.780 21.632 1.00 89.00 277 LYS A O 1
ATOM 2206 N N . GLY A 1 278 ? -6.992 -3.592 22.747 1.00 75.81 278 GLY A N 1
ATOM 2207 C CA . GLY A 1 278 ? -7.533 -2.917 23.903 1.00 75.81 278 GLY A CA 1
ATOM 2208 C C . GLY A 1 278 ? -6.461 -2.406 24.864 1.00 75.81 278 GLY A C 1
ATOM 2209 O O . GLY A 1 278 ? -5.255 -2.480 24.605 1.00 75.81 278 GLY A O 1
ATOM 2210 N N . PRO A 1 279 ? -6.893 -1.884 26.019 1.00 77.50 279 PRO A N 1
ATOM 2211 C CA . PRO A 1 279 ? -6.062 -1.055 26.885 1.00 77.50 279 PRO A CA 1
ATOM 2212 C C . PRO A 1 279 ? -5.113 -1.834 27.798 1.00 77.50 279 PRO A C 1
ATOM 2214 O O . PRO A 1 279 ? -4.522 -1.225 28.690 1.00 77.50 279 PRO A O 1
ATOM 2217 N N . ALA A 1 280 ? -4.923 -3.146 27.585 1.00 76.06 280 ALA A N 1
ATOM 2218 C CA . ALA A 1 280 ? -4.028 -3.984 28.394 1.00 76.06 280 ALA A CA 1
ATOM 2219 C C . ALA A 1 280 ? -2.648 -3.331 28.590 1.00 76.06 280 ALA A C 1
ATOM 2221 O O . ALA A 1 280 ? -2.051 -3.425 29.663 1.00 76.06 280 ALA A O 1
ATOM 2222 N N . LYS A 1 281 ? -2.189 -2.597 27.569 1.00 80.19 281 LYS A N 1
ATOM 2223 C CA . LYS A 1 281 ? -1.131 -1.600 27.689 1.00 80.19 281 LYS A CA 1
ATOM 2224 C C . LYS A 1 281 ? -1.591 -0.268 27.094 1.00 80.19 281 LYS A C 1
ATOM 2226 O O . LYS A 1 281 ? -1.585 -0.076 25.884 1.00 80.19 281 LYS A O 1
ATOM 2231 N N . PHE A 1 282 ? -1.995 0.661 27.956 1.00 92.12 282 PHE A N 1
ATOM 2232 C CA . PHE A 1 282 ? -2.474 1.979 27.541 1.00 92.12 282 PHE A CA 1
ATOM 2233 C C . PHE A 1 282 ? -1.312 2.950 27.255 1.00 92.12 282 PHE A C 1
ATOM 2235 O O . PHE A 1 282 ? -0.954 3.782 28.093 1.00 92.12 282 PHE A O 1
ATOM 2242 N N . HIS A 1 283 ? -0.696 2.815 26.084 1.00 94.25 283 HIS A N 1
ATOM 2243 C CA . HIS A 1 283 ? 0.378 3.674 25.576 1.00 94.25 283 HIS A CA 1
ATOM 2244 C C . HIS A 1 283 ? 0.378 3.656 24.041 1.00 94.25 283 HIS A C 1
ATOM 2246 O O . HIS A 1 283 ? -0.295 2.807 23.469 1.00 94.25 283 HIS A O 1
ATOM 2252 N N . PRO A 1 284 ? 1.134 4.531 23.347 1.00 95.69 284 PRO A N 1
ATOM 2253 C CA . PRO A 1 284 ? 1.199 4.487 21.890 1.00 95.69 284 PRO A CA 1
ATOM 2254 C C . PRO A 1 284 ? 1.606 3.099 21.381 1.00 95.69 284 PRO A C 1
ATOM 2256 O O . PRO A 1 284 ? 2.579 2.530 21.881 1.00 95.69 284 PRO A O 1
ATOM 2259 N N . MET A 1 285 ? 0.885 2.568 20.394 1.00 95.06 285 MET A N 1
ATOM 2260 C CA . MET A 1 285 ? 1.133 1.240 19.833 1.00 95.06 285 MET A CA 1
ATOM 2261 C C . MET A 1 285 ? 2.413 1.232 19.006 1.00 95.06 285 MET A C 1
ATOM 2263 O O . MET A 1 285 ? 2.554 1.979 18.030 1.00 95.06 285 MET A O 1
ATOM 2267 N N . THR A 1 286 ? 3.316 0.332 19.366 1.00 92.94 286 THR A N 1
ATOM 2268 C CA . THR A 1 286 ? 4.581 0.068 18.680 1.00 92.94 286 THR A CA 1
ATOM 2269 C C . THR A 1 286 ? 4.564 -1.310 18.022 1.00 92.94 286 THR A C 1
ATOM 2271 O O . THR A 1 286 ? 3.696 -2.136 18.297 1.00 92.94 286 THR A O 1
ATOM 2274 N N . MET A 1 287 ? 5.564 -1.606 17.187 1.00 90.62 287 MET A N 1
ATOM 2275 C CA . MET A 1 287 ? 5.713 -2.945 16.600 1.00 90.62 287 MET A CA 1
ATOM 2276 C C . MET A 1 287 ? 5.847 -4.056 17.653 1.00 90.62 287 MET A C 1
ATOM 2278 O O . MET A 1 287 ? 5.430 -5.180 17.398 1.00 90.62 287 MET A O 1
ATOM 2282 N N . ALA A 1 288 ? 6.376 -3.750 18.844 1.00 88.94 288 ALA A N 1
ATOM 2283 C CA . ALA A 1 288 ? 6.524 -4.723 19.927 1.00 88.94 288 ALA A CA 1
ATOM 2284 C C . ALA A 1 288 ? 5.178 -5.174 20.525 1.00 88.94 288 ALA A C 1
ATOM 2286 O O . ALA A 1 288 ? 5.101 -6.245 21.128 1.00 88.94 288 ALA A O 1
ATOM 2287 N N . ASP A 1 289 ? 4.119 -4.379 20.352 1.00 88.94 289 ASP A N 1
ATOM 2288 C CA . ASP A 1 289 ? 2.775 -4.689 20.852 1.00 88.94 289 ASP A CA 1
ATOM 2289 C C . ASP A 1 289 ? 2.002 -5.635 19.922 1.00 88.94 289 ASP A C 1
ATOM 2291 O O . ASP A 1 289 ? 1.017 -6.243 20.337 1.00 88.94 289 ASP A O 1
ATOM 2295 N N . LEU A 1 290 ? 2.483 -5.811 18.687 1.00 86.56 290 LEU A N 1
ATOM 2296 C CA . LEU A 1 290 ? 1.876 -6.634 17.634 1.00 86.56 290 LEU A CA 1
ATOM 2297 C C . LEU A 1 290 ? 2.532 -8.022 17.518 1.00 86.56 290 LEU A C 1
ATOM 2299 O O . LEU A 1 290 ? 2.443 -8.691 16.487 1.00 86.56 290 LEU A O 1
ATOM 2303 N N . GLY A 1 291 ? 3.198 -8.457 18.590 1.00 83.12 291 GLY A N 1
ATOM 2304 C CA . GLY A 1 291 ? 3.915 -9.726 18.661 1.00 83.12 291 GLY A CA 1
ATOM 2305 C C . GLY A 1 291 ? 5.326 -9.667 18.071 1.00 83.12 291 GLY A C 1
ATOM 2306 O O . GLY A 1 291 ? 5.800 -8.643 17.578 1.00 83.12 291 GLY A O 1
ATOM 2307 N N . LYS A 1 292 ? 6.037 -10.798 18.141 1.00 78.12 292 LYS A N 1
ATOM 2308 C CA . LYS A 1 292 ? 7.387 -10.918 17.576 1.00 78.12 292 LYS A CA 1
ATOM 2309 C C . LYS A 1 292 ? 7.309 -10.743 16.056 1.00 78.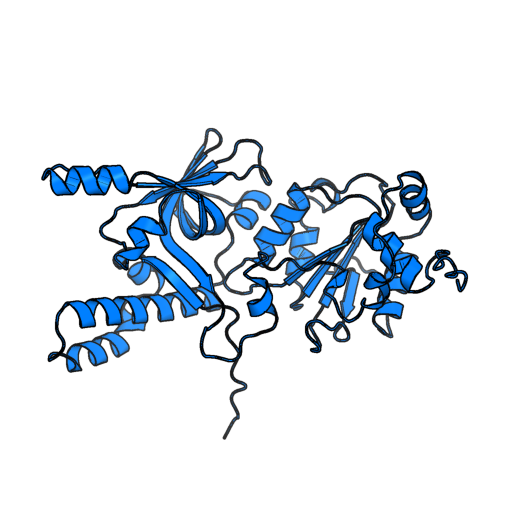12 292 LYS A C 1
ATOM 2311 O O . LYS A 1 292 ? 6.523 -11.429 15.416 1.00 78.12 292 LYS A O 1
ATOM 2316 N N . ASN A 1 293 ? 8.124 -9.851 15.494 1.00 72.75 293 ASN A N 1
ATOM 2317 C CA . ASN A 1 293 ? 8.197 -9.588 14.051 1.00 72.75 293 ASN A CA 1
ATOM 2318 C C . ASN A 1 293 ? 6.841 -9.222 13.407 1.00 72.75 293 ASN A C 1
ATOM 2320 O O . ASN A 1 293 ? 6.586 -9.583 12.264 1.00 72.75 293 ASN A O 1
ATOM 2324 N N . GLY A 1 294 ? 5.946 -8.543 14.138 1.00 76.50 294 GLY A N 1
ATOM 2325 C CA . GLY A 1 294 ? 4.651 -8.118 13.590 1.00 76.50 294 GLY A CA 1
ATOM 2326 C C . GLY A 1 294 ? 3.691 -9.269 13.269 1.00 76.50 294 GLY A C 1
ATOM 2327 O O . GLY A 1 294 ? 2.827 -9.111 12.411 1.00 76.50 294 GLY A O 1
ATOM 2328 N N . ASP A 1 295 ? 3.828 -10.411 13.950 1.00 85.56 295 ASP A N 1
ATOM 2329 C CA . ASP A 1 295 ? 3.012 -11.616 13.757 1.00 85.56 295 ASP A CA 1
ATOM 2330 C C . ASP A 1 295 ? 1.502 -11.341 13.686 1.00 85.56 295 ASP A C 1
ATOM 2332 O O . ASP A 1 295 ? 0.804 -11.931 12.867 1.00 85.56 295 ASP A O 1
ATOM 2336 N N . GLN A 1 296 ? 0.978 -10.397 14.468 1.00 88.12 296 GLN A N 1
ATOM 2337 C CA . GLN A 1 296 ? -0.443 -10.068 14.389 1.00 88.12 296 GLN A CA 1
ATOM 2338 C C . GLN A 1 296 ? -0.834 -9.383 13.071 1.00 88.12 296 GLN A C 1
ATOM 2340 O O . GLN A 1 296 ? -1.912 -9.652 12.550 1.00 88.12 296 GLN A O 1
ATOM 2345 N N . ILE A 1 297 ? 0.030 -8.534 12.503 1.00 92.56 297 ILE A N 1
ATOM 2346 C CA . ILE A 1 297 ? -0.207 -7.972 11.167 1.00 92.56 297 ILE A CA 1
ATOM 2347 C C . ILE A 1 297 ? -0.145 -9.094 10.131 1.00 92.56 297 ILE A C 1
ATOM 2349 O O . ILE A 1 297 ? -1.014 -9.152 9.270 1.00 92.56 297 ILE A O 1
ATOM 2353 N N . ASN A 1 298 ? 0.801 -10.032 10.247 1.00 91.06 298 ASN A N 1
ATOM 2354 C CA . ASN A 1 298 ? 0.854 -11.193 9.351 1.00 91.06 298 ASN A CA 1
ATOM 2355 C C . ASN A 1 298 ? -0.452 -11.990 9.375 1.00 91.06 298 ASN A C 1
ATOM 2357 O O . ASN A 1 298 ? -0.960 -12.354 8.320 1.00 91.06 298 ASN A O 1
ATOM 2361 N N . ARG A 1 299 ? -1.008 -12.231 10.568 1.00 91.75 299 ARG A N 1
ATOM 2362 C CA . ARG A 1 299 ? -2.289 -12.926 10.741 1.00 91.75 299 ARG A CA 1
ATOM 2363 C C . ARG A 1 299 ? -3.461 -12.137 10.167 1.00 91.75 299 ARG A C 1
ATOM 2365 O O . ARG A 1 299 ? -4.240 -12.707 9.412 1.00 91.75 299 ARG A O 1
ATOM 2372 N N . LEU A 1 300 ? -3.533 -10.832 10.429 1.00 95.12 300 LEU A N 1
ATOM 2373 C CA . LEU A 1 300 ? -4.559 -9.964 9.847 1.00 95.12 300 LEU A CA 1
ATOM 2374 C C . LEU A 1 300 ? -4.486 -9.980 8.311 1.00 95.12 300 LEU A C 1
ATOM 2376 O O . LEU A 1 300 ? -5.504 -10.074 7.638 1.00 95.12 300 LEU A O 1
ATOM 2380 N N . PHE A 1 301 ? -3.277 -9.963 7.747 1.00 95.06 301 PHE A N 1
ATOM 2381 C CA . PHE A 1 301 ? -3.040 -10.112 6.313 1.00 95.06 301 PHE A CA 1
ATOM 2382 C C . PHE A 1 301 ? -3.055 -11.582 5.832 1.00 95.06 301 PHE A C 1
ATOM 2384 O O . PHE A 1 301 ? -2.830 -11.843 4.653 1.00 95.06 301 PHE A O 1
ATOM 2391 N N . ALA A 1 302 ? -3.364 -12.564 6.671 1.00 93.44 302 ALA A N 1
ATOM 2392 C CA . ALA A 1 302 ? -3.689 -13.914 6.210 1.00 93.44 302 ALA A CA 1
ATOM 2393 C C . ALA A 1 302 ? -5.195 -14.068 5.936 1.00 93.44 302 ALA A C 1
ATOM 2395 O O . ALA A 1 302 ? -5.582 -14.953 5.174 1.00 93.44 302 ALA A O 1
ATOM 2396 N N . GLU A 1 303 ? -6.025 -13.185 6.502 1.00 94.62 303 GLU A N 1
ATOM 2397 C CA . GLU A 1 303 ? -7.473 -13.198 6.302 1.00 94.62 303 GLU A CA 1
ATOM 2398 C C . GLU A 1 303 ? -7.847 -12.938 4.838 1.00 94.62 303 GLU A C 1
ATOM 2400 O O . GLU A 1 303 ? -7.225 -12.090 4.187 1.00 94.62 303 GLU A O 1
ATOM 2405 N N . PRO A 1 304 ? -8.906 -13.573 4.309 1.00 94.19 304 PRO A N 1
ATOM 2406 C CA . PRO A 1 304 ? -9.426 -13.320 2.969 1.00 94.19 304 PRO A CA 1
ATOM 2407 C C . PRO A 1 304 ? -10.339 -12.077 2.949 1.00 94.19 304 PRO A C 1
ATOM 2409 O O . PRO A 1 304 ? -11.457 -12.125 2.442 1.00 94.19 304 PRO A O 1
ATOM 2412 N N . ALA A 1 305 ? -9.883 -10.975 3.548 1.00 95.44 305 ALA A N 1
ATOM 2413 C CA . ALA A 1 305 ? -10.562 -9.681 3.546 1.00 95.44 305 ALA A CA 1
ATOM 2414 C C . ALA A 1 305 ? -9.845 -8.694 2.624 1.00 95.44 305 ALA A C 1
ATOM 2416 O O . ALA A 1 305 ? -8.617 -8.681 2.594 1.00 95.44 305 ALA A O 1
ATOM 2417 N N . GLU A 1 306 ? -10.601 -7.845 1.931 1.00 96.44 306 GLU A N 1
ATOM 2418 C CA . GLU A 1 306 ? -10.111 -6.772 1.053 1.00 96.44 306 GLU A CA 1
ATOM 2419 C C . GLU A 1 306 ? -9.808 -5.471 1.821 1.00 96.44 306 GLU A C 1
ATOM 2421 O O . GLU A 1 306 ? -8.923 -4.710 1.423 1.00 96.44 306 GLU A O 1
ATOM 2426 N N . LEU A 1 307 ? -10.526 -5.224 2.926 1.00 98.19 307 LEU A N 1
ATOM 2427 C CA . LEU A 1 307 ? -10.288 -4.129 3.867 1.00 98.19 307 LEU A CA 1
ATOM 2428 C C . LEU A 1 307 ? -9.772 -4.676 5.202 1.00 98.19 307 LEU A C 1
ATOM 2430 O O . LEU A 1 307 ? -10.397 -5.526 5.831 1.00 98.19 307 LEU A O 1
ATOM 2434 N N . LEU A 1 308 ? -8.643 -4.152 5.669 1.00 98.44 308 LEU A N 1
ATOM 2435 C CA . LEU A 1 308 ? -8.031 -4.551 6.934 1.00 98.44 308 LEU A CA 1
ATOM 2436 C C . LEU A 1 308 ? -7.978 -3.374 7.898 1.00 98.44 308 LEU A C 1
ATOM 2438 O O . LEU A 1 308 ? -7.386 -2.337 7.602 1.00 98.44 308 LEU A O 1
ATOM 2442 N N . ILE A 1 309 ? -8.582 -3.526 9.068 1.00 98.31 309 ILE A N 1
ATOM 2443 C CA . ILE A 1 309 ? -8.680 -2.456 10.057 1.00 98.31 309 ILE A CA 1
ATOM 2444 C C . ILE A 1 309 ? -7.873 -2.839 11.290 1.00 98.31 309 ILE A C 1
ATOM 2446 O O . ILE A 1 309 ? -8.138 -3.858 11.915 1.00 98.31 309 ILE A O 1
ATOM 2450 N N . LEU A 1 310 ? -6.903 -2.006 11.659 1.00 97.69 310 LEU A N 1
ATOM 2451 C CA . LEU A 1 310 ? -6.204 -2.116 12.937 1.00 97.69 310 LEU A CA 1
ATOM 2452 C C . LEU A 1 310 ? -6.686 -0.994 13.854 1.00 97.69 310 LEU A C 1
ATOM 2454 O O . LEU A 1 310 ? -6.484 0.188 13.561 1.00 97.69 310 LEU A O 1
ATOM 2458 N N . GLN A 1 311 ? -7.316 -1.375 14.960 1.00 97.00 311 GLN A N 1
ATOM 2459 C CA . GLN A 1 311 ? -7.816 -0.456 15.971 1.00 97.00 311 GLN A CA 1
ATOM 2460 C C . GLN A 1 311 ? -6.963 -0.533 17.240 1.00 97.00 311 GLN A C 1
ATOM 2462 O O . GLN A 1 311 ? -6.589 -1.614 17.696 1.00 97.00 311 GLN A O 1
ATOM 2467 N N . HIS A 1 312 ? -6.675 0.628 17.827 1.00 95.62 312 HIS A N 1
ATOM 2468 C CA . HIS A 1 312 ? -6.026 0.731 19.127 1.00 95.62 312 HIS A CA 1
ATOM 2469 C C . HIS A 1 312 ? -6.629 1.844 19.989 1.00 95.62 312 HIS A C 1
ATOM 2471 O O . HIS A 1 312 ? -7.069 2.872 19.485 1.00 95.62 312 HIS A O 1
ATOM 2477 N N . CYS A 1 313 ? -6.596 1.683 21.314 1.00 94.31 313 CYS A N 1
ATOM 2478 C CA . CYS A 1 313 ? -7.110 2.669 22.272 1.00 94.31 313 CYS A CA 1
ATOM 2479 C C . CYS A 1 313 ? -6.202 3.896 22.504 1.00 94.31 313 CYS A C 1
ATOM 2481 O O . CYS A 1 313 ? -6.537 4.766 23.306 1.00 94.31 313 CYS A O 1
ATOM 2483 N N . HIS A 1 314 ? -5.044 3.966 21.848 1.00 95.56 314 HIS A N 1
ATOM 2484 C CA . HIS A 1 314 ? -4.054 5.043 21.967 1.00 95.56 314 HIS A CA 1
ATOM 2485 C C . HIS A 1 314 ? -3.522 5.429 20.576 1.00 95.56 314 HIS A C 1
ATOM 2487 O O . HIS A 1 314 ? -3.973 4.875 19.574 1.00 95.56 314 HIS A O 1
ATOM 2493 N N . GLU A 1 315 ? -2.576 6.371 20.477 1.00 95.75 315 GLU A N 1
ATOM 2494 C CA . GLU A 1 315 ? -1.931 6.676 19.189 1.00 95.75 315 GLU A CA 1
ATOM 2495 C C . GLU A 1 315 ? -1.268 5.437 18.559 1.00 95.75 315 GLU A C 1
ATOM 2497 O O . GLU A 1 315 ? -0.698 4.597 19.254 1.00 95.75 315 GLU A O 1
ATOM 2502 N N . ILE A 1 316 ? -1.277 5.362 17.226 1.00 96.06 316 ILE A N 1
ATOM 2503 C CA . ILE A 1 316 ? -0.567 4.334 16.453 1.00 96.06 316 ILE A CA 1
ATOM 2504 C C . ILE A 1 316 ? 0.694 4.952 15.845 1.00 96.06 316 ILE A C 1
ATOM 2506 O O . ILE A 1 316 ? 0.634 5.962 15.139 1.00 96.06 316 ILE A O 1
ATOM 2510 N N . THR A 1 317 ? 1.855 4.359 16.125 1.00 95.56 317 THR A N 1
ATOM 2511 C CA . THR A 1 317 ? 3.150 4.936 15.733 1.00 95.56 317 THR A CA 1
ATOM 2512 C C . THR A 1 317 ? 3.456 4.779 14.232 1.00 95.56 317 THR A C 1
ATOM 2514 O O . THR A 1 317 ? 2.923 3.884 13.567 1.00 95.56 317 THR A O 1
ATOM 2517 N N . PRO A 1 318 ? 4.347 5.619 13.660 1.00 95.00 318 PRO A N 1
ATOM 2518 C CA . PRO A 1 318 ? 4.719 5.532 12.246 1.00 95.00 318 PRO A CA 1
ATOM 2519 C C . PRO A 1 318 ? 5.246 4.161 11.776 1.00 95.00 318 PRO A C 1
ATOM 2521 O O . PRO A 1 318 ? 4.872 3.772 10.669 1.00 95.00 318 PRO A O 1
ATOM 2524 N N . PRO A 1 319 ? 6.040 3.399 12.561 1.00 94.31 319 PRO A N 1
ATOM 2525 C CA . PRO A 1 319 ? 6.474 2.054 12.166 1.00 94.31 319 PRO A CA 1
ATOM 2526 C C . PRO A 1 319 ? 5.324 1.064 11.934 1.00 94.31 319 PRO A C 1
ATOM 2528 O O . PRO A 1 319 ? 5.352 0.300 10.969 1.00 94.31 319 PRO A O 1
ATOM 2531 N N . VAL A 1 320 ? 4.267 1.123 12.753 1.00 95.25 320 VAL A N 1
ATOM 2532 C CA . VAL A 1 320 ? 3.068 0.283 12.577 1.00 95.25 320 VAL A CA 1
ATOM 2533 C C . VAL A 1 320 ? 2.355 0.637 11.272 1.00 95.25 320 VAL A C 1
ATOM 2535 O O . VAL A 1 320 ? 2.028 -0.246 10.481 1.00 95.25 320 VAL A O 1
ATOM 2538 N N . ARG A 1 321 ? 2.189 1.936 10.985 1.00 96.12 321 ARG A N 1
ATOM 2539 C CA . ARG A 1 321 ? 1.612 2.406 9.713 1.00 96.12 321 ARG A CA 1
ATOM 2540 C C . ARG A 1 321 ? 2.458 2.012 8.507 1.00 96.12 321 ARG A C 1
ATOM 2542 O O . ARG A 1 321 ? 1.907 1.580 7.498 1.00 96.12 321 ARG A O 1
ATOM 2549 N N . GLY A 1 322 ? 3.781 2.149 8.604 1.00 94.94 322 GLY A N 1
ATOM 2550 C CA . GLY A 1 322 ? 4.716 1.714 7.564 1.00 94.94 322 GLY A CA 1
ATOM 2551 C C . GLY A 1 322 ? 4.594 0.218 7.278 1.00 94.94 322 GLY A C 1
ATOM 2552 O O . GLY A 1 322 ? 4.571 -0.182 6.116 1.00 94.94 322 GLY A O 1
ATOM 2553 N N . THR A 1 323 ? 4.414 -0.583 8.328 1.00 95.06 323 THR A N 1
ATOM 2554 C CA . THR A 1 323 ? 4.205 -2.028 8.223 1.00 95.06 323 THR A CA 1
ATOM 2555 C C . THR A 1 323 ? 2.876 -2.378 7.560 1.00 95.06 323 THR A C 1
ATOM 2557 O O . THR A 1 323 ? 2.887 -3.041 6.528 1.00 95.06 323 THR A O 1
ATOM 2560 N N . MET A 1 324 ? 1.742 -1.885 8.076 1.00 97.31 324 MET A N 1
ATOM 2561 C CA . MET A 1 324 ? 0.418 -2.115 7.469 1.00 97.31 324 MET A CA 1
ATOM 2562 C C . MET A 1 324 ? 0.423 -1.768 5.978 1.00 97.31 324 MET A C 1
ATOM 2564 O O . MET A 1 324 ? -0.058 -2.528 5.142 1.00 97.31 324 MET A O 1
ATOM 2568 N N . ARG A 1 325 ? 1.061 -0.648 5.634 1.00 96.19 325 ARG A N 1
ATOM 2569 C CA . ARG A 1 325 ? 1.193 -0.206 4.254 1.00 96.19 325 ARG A CA 1
ATOM 2570 C C . ARG A 1 325 ? 2.055 -1.137 3.400 1.00 96.19 325 ARG A C 1
ATOM 2572 O O . ARG A 1 325 ? 1.698 -1.405 2.258 1.00 96.19 325 ARG A O 1
ATOM 2579 N N . ALA A 1 326 ? 3.178 -1.624 3.922 1.00 95.12 326 ALA A N 1
ATOM 2580 C CA . ALA A 1 326 ? 4.028 -2.555 3.189 1.00 95.12 326 ALA A CA 1
ATOM 2581 C C . ALA A 1 326 ? 3.310 -3.868 2.868 1.00 95.12 326 ALA A C 1
ATOM 2583 O O . ALA A 1 326 ? 3.549 -4.438 1.811 1.00 95.12 326 ALA A O 1
ATOM 2584 N N . PHE A 1 327 ? 2.428 -4.338 3.747 1.00 95.94 327 PHE A N 1
ATOM 2585 C CA . PHE A 1 327 ? 1.620 -5.527 3.489 1.00 95.94 327 PHE A CA 1
ATOM 2586 C C . PHE A 1 327 ? 0.469 -5.240 2.516 1.00 95.94 327 PHE A C 1
ATOM 2588 O O . PHE A 1 327 ? 0.227 -6.018 1.600 1.00 95.94 327 PHE A O 1
ATOM 2595 N N . ALA A 1 328 ? -0.193 -4.088 2.659 1.00 97.12 328 ALA A N 1
ATOM 2596 C CA . ALA A 1 328 ? -1.267 -3.632 1.774 1.00 97.12 328 ALA A CA 1
ATOM 2597 C C . ALA A 1 328 ? -0.836 -3.502 0.310 1.00 97.12 328 ALA A C 1
ATOM 2599 O O . ALA A 1 328 ? -1.625 -3.755 -0.590 1.00 97.12 328 ALA A O 1
ATOM 2600 N N . GLN A 1 329 ? 0.416 -3.125 0.062 1.00 95.62 329 GLN A N 1
ATOM 2601 C CA . GLN A 1 329 ? 0.951 -2.870 -1.277 1.00 95.62 329 GLN A CA 1
ATOM 2602 C C . GLN A 1 329 ? 1.508 -4.122 -1.980 1.00 95.62 329 GLN A C 1
ATOM 2604 O O . GLN A 1 329 ? 2.241 -3.987 -2.964 1.00 95.62 329 GLN A O 1
ATOM 2609 N N . GLN A 1 330 ? 1.220 -5.329 -1.484 1.00 95.06 330 GLN A N 1
ATOM 2610 C CA . GLN A 1 330 ? 1.682 -6.558 -2.120 1.00 95.06 330 GLN A CA 1
ATOM 2611 C C . GLN A 1 330 ? 0.990 -6.737 -3.475 1.00 95.06 330 GLN A C 1
ATOM 2613 O O . GLN A 1 330 ? -0.209 -6.964 -3.545 1.00 95.06 330 GLN A O 1
ATOM 2618 N N . MET A 1 331 ? 1.753 -6.631 -4.562 1.00 92.25 331 MET A N 1
ATOM 2619 C CA . MET A 1 331 ? 1.196 -6.519 -5.917 1.00 92.25 331 MET A CA 1
ATOM 2620 C C . MET A 1 331 ? 0.349 -7.723 -6.360 1.00 92.25 331 MET A C 1
ATOM 2622 O O . MET A 1 331 ? -0.507 -7.563 -7.215 1.00 92.25 331 MET A O 1
ATOM 2626 N N . GLY A 1 332 ? 0.530 -8.914 -5.781 1.00 91.00 332 GLY A N 1
ATOM 2627 C CA . GLY A 1 332 ? -0.339 -10.050 -6.108 1.00 91.00 332 GLY A CA 1
ATOM 2628 C C . GLY A 1 332 ? -1.686 -10.057 -5.396 1.00 91.00 332 GLY A C 1
ATOM 2629 O O . GLY A 1 332 ? -2.574 -10.810 -5.779 1.00 91.00 332 GLY A O 1
ATOM 2630 N N . ASN A 1 333 ? -1.830 -9.255 -4.345 1.00 92.56 333 ASN A N 1
ATOM 2631 C CA . ASN A 1 333 ? -3.041 -9.158 -3.544 1.00 92.56 333 ASN A CA 1
ATOM 2632 C C . ASN A 1 333 ? -3.071 -7.796 -2.825 1.00 92.56 333 ASN A C 1
ATOM 2634 O O . ASN A 1 333 ? -2.905 -7.747 -1.597 1.00 92.56 333 ASN A O 1
ATOM 2638 N N . PRO A 1 334 ? -3.173 -6.680 -3.575 1.00 95.38 334 PRO A N 1
ATOM 2639 C CA . PRO A 1 334 ? -3.210 -5.361 -2.970 1.00 95.38 334 PRO A CA 1
ATOM 2640 C C . PRO A 1 334 ? -4.469 -5.240 -2.118 1.00 95.38 334 PRO A C 1
ATOM 2642 O O . PRO A 1 334 ? -5.525 -5.734 -2.492 1.00 95.38 334 PRO A O 1
ATOM 2645 N N . ARG A 1 335 ? -4.374 -4.585 -0.963 1.00 96.38 335 ARG A N 1
ATOM 2646 C CA . ARG A 1 335 ? -5.506 -4.452 -0.040 1.00 96.38 335 ARG A CA 1
ATOM 2647 C C . ARG A 1 335 ? -5.606 -3.086 0.571 1.00 96.38 335 ARG A C 1
ATOM 2649 O O . ARG A 1 335 ? -4.600 -2.424 0.802 1.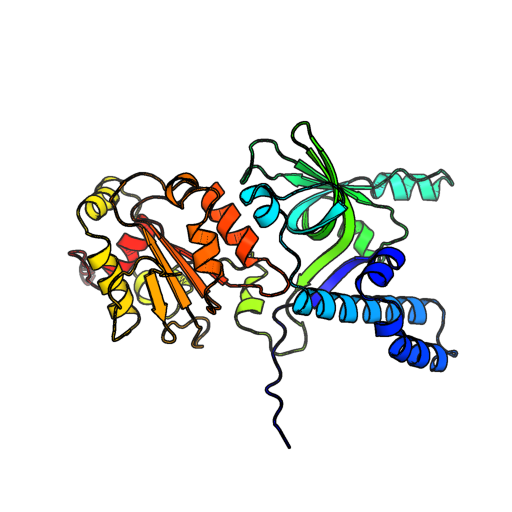00 96.38 335 ARG A O 1
ATOM 2656 N N . ILE A 1 336 ? -6.832 -2.690 0.869 1.00 97.62 336 ILE A N 1
ATOM 2657 C CA . ILE A 1 336 ? -7.098 -1.443 1.564 1.00 97.62 336 ILE A CA 1
ATOM 2658 C C . ILE A 1 336 ? -6.855 -1.670 3.053 1.00 97.62 336 ILE A C 1
ATOM 2660 O O . ILE A 1 336 ? -7.205 -2.717 3.599 1.00 97.62 336 ILE A O 1
ATOM 2664 N N . PHE A 1 337 ? -6.290 -0.680 3.737 1.00 98.56 337 PHE A N 1
ATOM 2665 C CA . PHE A 1 337 ? -6.195 -0.717 5.189 1.00 98.56 337 PHE A CA 1
ATOM 2666 C C . PHE A 1 337 ? -6.644 0.586 5.844 1.00 98.56 337 PHE A C 1
ATOM 2668 O O . PHE A 1 337 ? -6.520 1.669 5.272 1.00 98.56 337 PHE A O 1
ATOM 2675 N N . CYS A 1 338 ? -7.131 0.474 7.077 1.00 98.50 338 CYS A N 1
ATOM 2676 C CA . CYS A 1 338 ? -7.475 1.599 7.934 1.00 98.50 338 CYS A CA 1
ATOM 2677 C C . CYS A 1 338 ? -6.789 1.451 9.294 1.00 98.50 338 CYS A C 1
ATOM 2679 O O . CYS A 1 338 ? -6.748 0.365 9.874 1.00 98.50 338 CYS A O 1
ATOM 2681 N N . LEU A 1 339 ? -6.263 2.558 9.808 1.00 98.25 339 LEU A N 1
ATOM 2682 C CA . LEU A 1 339 ? -5.774 2.658 11.177 1.00 98.25 339 LEU A CA 1
ATOM 2683 C C . LEU A 1 339 ? -6.746 3.516 11.975 1.00 98.25 339 LEU A C 1
ATOM 2685 O O . LEU A 1 339 ? -6.948 4.678 11.626 1.00 98.25 339 LEU A O 1
ATOM 2689 N N . ILE A 1 340 ? -7.299 2.956 13.047 1.00 97.69 340 ILE A N 1
ATOM 2690 C CA . ILE A 1 340 ? -8.189 3.664 13.967 1.00 97.69 340 ILE A CA 1
ATOM 2691 C C . ILE A 1 340 ? -7.458 3.785 15.300 1.00 97.69 340 ILE A C 1
ATOM 2693 O O . ILE A 1 340 ? -7.368 2.825 16.064 1.00 97.69 340 ILE A O 1
ATOM 2697 N N . ASP A 1 341 ? -6.894 4.959 15.566 1.00 96.88 341 ASP A N 1
ATOM 2698 C CA . ASP A 1 341 ? -6.236 5.231 16.842 1.00 96.88 341 ASP A CA 1
ATOM 2699 C C . ASP A 1 341 ? -7.253 5.560 17.949 1.00 96.88 341 ASP A C 1
ATOM 2701 O O . ASP A 1 341 ? -8.471 5.551 17.739 1.00 96.88 341 ASP A O 1
ATOM 2705 N N . GLY A 1 342 ? -6.770 5.845 19.158 1.00 95.94 342 GLY A N 1
ATOM 2706 C CA . GLY A 1 342 ? -7.652 6.138 20.285 1.00 95.94 342 GLY A CA 1
ATOM 2707 C C . GLY A 1 342 ? -8.510 7.396 20.097 1.00 95.94 342 GLY A C 1
ATOM 2708 O O . GLY A 1 342 ? -9.642 7.440 20.576 1.00 95.94 342 GLY A O 1
ATOM 2709 N N . TYR A 1 343 ? -8.034 8.409 19.372 1.00 96.06 343 TYR A N 1
ATOM 2710 C CA . TYR A 1 343 ? -8.830 9.611 19.117 1.00 96.06 343 TYR A CA 1
ATOM 2711 C C . TYR A 1 343 ? -9.949 9.324 18.117 1.00 96.06 343 TYR A C 1
ATOM 2713 O O . TYR A 1 343 ? -11.092 9.717 18.351 1.00 96.06 343 TYR A O 1
ATOM 2721 N N . ASP A 1 344 ? -9.650 8.586 17.049 1.00 97.00 344 ASP A N 1
ATOM 2722 C CA . ASP A 1 344 ? -10.656 8.142 16.083 1.00 97.00 344 ASP A CA 1
ATOM 2723 C C . ASP A 1 344 ? -11.645 7.141 16.700 1.00 97.00 344 ASP A C 1
ATOM 2725 O O . ASP A 1 344 ? -12.846 7.206 16.431 1.00 97.00 344 ASP A O 1
ATOM 2729 N N . THR A 1 345 ? -11.182 6.292 17.621 1.00 96.31 345 THR A N 1
ATOM 2730 C CA . THR A 1 345 ? -12.048 5.413 18.421 1.00 96.31 345 THR A CA 1
ATOM 2731 C C . THR A 1 345 ? -13.049 6.232 19.234 1.00 96.31 345 THR A C 1
ATOM 2733 O O . THR A 1 345 ? -14.241 5.940 19.203 1.00 96.31 345 THR A O 1
ATOM 2736 N N . ILE A 1 346 ? -12.612 7.298 19.918 1.00 95.75 346 ILE A N 1
ATOM 2737 C CA . ILE A 1 346 ? -13.527 8.178 20.665 1.00 95.75 346 ILE A CA 1
ATOM 2738 C C . ILE A 1 346 ? -14.554 8.815 19.735 1.00 95.75 346 ILE A C 1
ATOM 2740 O O . ILE A 1 346 ? -15.740 8.799 20.060 1.00 95.75 346 ILE A O 1
ATOM 2744 N N . ARG A 1 347 ? -14.121 9.350 18.585 1.00 96.50 347 ARG A N 1
ATOM 2745 C CA . ARG A 1 347 ? -15.040 9.968 17.617 1.00 96.50 347 ARG A CA 1
ATOM 2746 C C . ARG A 1 347 ? -16.119 8.982 17.184 1.00 96.50 347 ARG A C 1
ATOM 2748 O O . ARG A 1 347 ? -17.294 9.338 17.148 1.00 96.50 347 ARG A O 1
ATOM 2755 N N . LEU A 1 348 ? -15.726 7.741 16.894 1.00 96.69 348 LEU A N 1
ATOM 2756 C CA . LEU A 1 348 ? -16.652 6.686 16.504 1.00 96.69 348 LEU A CA 1
ATOM 2757 C C . LEU A 1 348 ? -17.645 6.363 17.631 1.00 96.69 348 LEU A C 1
ATOM 2759 O O . LEU A 1 348 ? -18.854 6.365 17.410 1.00 96.69 348 LEU A O 1
ATOM 2763 N N . LEU A 1 349 ? -17.155 6.141 18.853 1.00 95.75 349 LEU A N 1
ATOM 2764 C CA . LEU A 1 349 ? -18.011 5.829 20.001 1.00 95.75 349 LEU A CA 1
ATOM 2765 C C . LEU A 1 349 ? -18.973 6.980 20.334 1.00 95.75 349 LEU A C 1
ATOM 2767 O O . LEU A 1 349 ? -20.130 6.729 20.663 1.00 95.75 349 LEU A O 1
ATOM 2771 N N . GLN A 1 350 ? -18.535 8.237 20.203 1.00 96.00 350 GLN A N 1
ATOM 2772 C CA . GLN A 1 350 ? -19.386 9.421 20.361 1.00 96.00 350 GLN A CA 1
ATOM 2773 C C . GLN A 1 350 ? -20.477 9.488 19.290 1.00 96.00 350 GLN A C 1
ATOM 2775 O O . GLN A 1 350 ? -21.641 9.694 19.630 1.00 96.00 350 GLN A O 1
ATOM 2780 N N . ALA A 1 351 ? -20.115 9.285 18.020 1.00 96.50 351 ALA A N 1
ATOM 2781 C CA . ALA A 1 351 ? -21.041 9.360 16.890 1.00 96.50 351 ALA A CA 1
ATOM 2782 C C . ALA A 1 351 ? -22.198 8.356 17.007 1.00 96.50 351 ALA A C 1
ATOM 2784 O O . ALA A 1 351 ? -23.326 8.662 16.626 1.00 96.50 351 ALA A O 1
ATOM 2785 N N . TYR A 1 352 ? -21.920 7.173 17.560 1.00 96.19 352 TYR A N 1
ATOM 2786 C CA . TYR A 1 352 ? -22.880 6.071 17.667 1.00 96.19 352 TYR A CA 1
ATOM 2787 C C . TYR A 1 352 ? -23.399 5.818 19.091 1.00 96.19 352 TYR A C 1
ATOM 2789 O O . TYR A 1 352 ? -24.157 4.870 19.304 1.00 96.19 352 TYR A O 1
ATOM 2797 N N . GLY A 1 353 ? -23.017 6.647 20.067 1.00 95.62 353 GLY A N 1
ATOM 2798 C CA . GLY A 1 353 ? -23.507 6.545 21.442 1.00 95.62 353 GLY A CA 1
ATOM 2799 C C . GLY A 1 353 ? -23.103 5.247 22.155 1.00 95.62 353 GLY A C 1
ATOM 2800 O O . GLY A 1 353 ? -23.958 4.581 22.742 1.00 95.62 353 GLY A O 1
ATOM 2801 N N . LYS A 1 354 ? -21.832 4.838 22.061 1.00 95.00 354 LYS A N 1
ATOM 2802 C CA . LYS A 1 354 ? -21.321 3.548 22.566 1.00 95.00 354 LYS A CA 1
ATOM 2803 C C . LYS A 1 354 ? -20.338 3.709 23.724 1.00 95.00 354 LYS A C 1
ATOM 2805 O O . LYS A 1 354 ? -19.697 4.745 23.870 1.00 95.00 354 LYS A O 1
ATOM 2810 N N . CYS A 1 355 ? -20.222 2.668 24.553 1.00 91.75 355 CYS A N 1
ATOM 2811 C CA . CYS A 1 355 ? -19.256 2.570 25.660 1.00 91.75 355 CYS A CA 1
ATOM 2812 C C . CYS A 1 355 ? -19.220 3.812 26.579 1.00 91.75 355 CYS A C 1
ATOM 2814 O O . CYS A 1 355 ? -18.157 4.286 26.972 1.00 91.75 355 CYS A O 1
ATOM 2816 N N . GLY A 1 356 ? -20.389 4.392 26.877 1.00 90.62 356 GLY A N 1
ATOM 2817 C CA . GLY A 1 356 ? -20.512 5.579 27.732 1.00 90.62 356 GLY A CA 1
ATOM 2818 C C . GLY A 1 356 ? -20.154 6.915 27.066 1.00 90.62 356 GLY A C 1
ATOM 2819 O O . GLY A 1 356 ? -20.237 7.955 27.719 1.00 90.62 356 GLY A O 1
ATOM 2820 N N . PHE A 1 357 ? -19.799 6.924 25.780 1.00 90.62 357 PHE A N 1
ATOM 2821 C CA . PHE A 1 357 ? -19.683 8.148 24.994 1.00 90.62 357 PHE A CA 1
ATOM 2822 C C . PHE A 1 357 ? -21.044 8.528 24.414 1.00 90.62 357 PHE A C 1
ATOM 2824 O O . PHE A 1 357 ? -21.795 7.680 23.942 1.00 90.62 357 PHE A O 1
ATOM 2831 N N . GLN A 1 358 ? -21.361 9.819 24.444 1.00 83.38 358 GLN A N 1
ATOM 2832 C CA . GLN A 1 358 ? -22.529 10.385 23.778 1.00 83.38 358 GLN A CA 1
ATOM 2833 C C . GLN A 1 358 ? -22.079 11.558 22.916 1.00 83.38 358 GLN A C 1
ATOM 2835 O O . GLN A 1 358 ? -21.124 12.257 23.269 1.00 83.38 358 GLN A O 1
ATOM 2840 N N . ALA A 1 359 ? -22.767 11.776 21.798 1.00 68.50 359 ALA A N 1
ATOM 2841 C CA . ALA A 1 359 ? -22.654 13.027 21.071 1.00 68.50 359 ALA A CA 1
ATOM 2842 C C . ALA A 1 359 ? -23.127 14.156 21.996 1.00 68.50 359 ALA A C 1
ATOM 2844 O O . ALA A 1 359 ? -24.206 14.060 22.585 1.00 68.50 359 ALA A O 1
ATOM 2845 N N . GLU A 1 360 ? -22.330 15.217 22.145 1.00 60.91 360 GLU A N 1
ATOM 2846 C CA . GLU A 1 360 ? -22.834 16.435 22.775 1.00 60.91 360 GLU A CA 1
ATOM 2847 C C . GLU A 1 360 ? -24.078 16.862 21.992 1.00 60.91 360 GLU A C 1
ATOM 2849 O O . GLU A 1 360 ? -24.027 17.015 20.767 1.00 60.91 360 GLU A O 1
ATOM 2854 N N . ALA A 1 361 ? -25.217 16.980 22.681 1.00 50.66 361 ALA A N 1
ATOM 2855 C CA . ALA A 1 361 ? -26.430 17.484 22.064 1.00 50.66 361 ALA A CA 1
ATOM 2856 C C . ALA A 1 361 ? -26.084 18.849 21.467 1.00 50.66 361 ALA A C 1
ATOM 2858 O O . ALA A 1 361 ? -25.763 19.779 22.207 1.00 50.66 361 ALA A O 1
ATOM 2859 N N . LYS A 1 362 ? -26.094 18.960 20.132 1.00 48.28 362 LYS A N 1
ATOM 2860 C CA . LYS A 1 362 ? -26.016 20.261 19.470 1.00 48.28 362 LYS A CA 1
ATOM 2861 C C . LYS A 1 362 ? -27.195 21.062 20.010 1.00 48.28 362 LYS A C 1
ATOM 2863 O O . LYS A 1 362 ? -28.332 20.802 19.620 1.00 48.28 362 LYS A O 1
ATOM 2868 N N . GLU A 1 363 ? -26.942 21.978 20.945 1.00 38.22 363 GLU A N 1
ATOM 2869 C CA . GLU A 1 363 ? -27.920 22.993 21.312 1.00 38.22 363 GLU A CA 1
ATOM 2870 C C . GLU A 1 363 ? -28.330 23.664 20.005 1.00 38.22 363 GLU A C 1
ATOM 2872 O O . GLU A 1 363 ? -27.498 24.256 19.311 1.00 38.22 363 GLU A O 1
ATOM 2877 N N . ALA A 1 364 ? -29.594 23.474 19.629 1.00 36.47 364 ALA A N 1
ATOM 2878 C CA . ALA A 1 364 ? -30.185 24.138 18.487 1.00 36.47 364 ALA A CA 1
ATOM 2879 C C . ALA A 1 364 ? -30.002 25.647 18.692 1.00 36.47 364 ALA A C 1
ATOM 2881 O O . ALA A 1 364 ? -30.594 26.226 19.604 1.00 36.47 364 ALA A O 1
ATOM 2882 N N . ARG A 1 365 ? -29.128 26.253 17.887 1.00 35.09 365 ARG A N 1
ATOM 2883 C CA . ARG A 1 365 ? -29.009 27.703 17.756 1.00 35.09 365 ARG A CA 1
ATOM 2884 C C . ARG A 1 365 ? -29.766 28.171 16.535 1.00 35.09 365 ARG A C 1
ATOM 2886 O O . ARG A 1 365 ? -29.632 27.500 15.486 1.00 35.09 365 ARG A O 1
#

Sequence (365 aa):
MNSDTEILPDYDLTCWYLNIRRVLELIGIDSIAYDLRGLEALSQLGDATRQISLIVTLKNRLTEWLHNHNPPTLGQLLIEDRLKPGMLFTHYDRYFCKGLSQVSAALRKGRTPPAAEAYAKLDTFEEGLILSVRFHHDHLTSNSAWTELSGQRRLMVLGAATEIGGGRIEAIPWVMADPLPDLFGPHSIIANHWSNRLEVHLDSIDSFALVRDVPPVRSKKELAKLRDIPEREIKEAFAEIIAENSVNPDWGGEQSDLFSAQVRIDGRRISTAFAFKGPAKFHPMTMADLGKNGDQINRLFAEPAELLILQHCHEITPPVRGTMRAFAQQMGNPRIFCLIDGYDTIRLLQAYGKCGFQAEAKEAR

Foldseek 3Di:
DPPPVPPFDLWAWPFQFADLVVLCVQLPPVNCPVVVVVLVVVVVDDPLVSLLSSVVSSRVSVLVSLQVVLFAAPLLCLLVVNADFFGKHKYWFKKAKDQLVQQVVCVVVVHDGDWIKIKDDPCLRPNLAMEIETHDPVRGSDPCSSVQRHGIHTWMFTWGFHDDDDSYTYIYGNTITQTARDPPDDHDPSRVCVVVLLEDELCQWPLLVLLVVFDFDDDPVLLVLQLPPDQVQLQVLVCVSLVNPDQDDDDPPQLARDWDQSTDGPRDTWTEGEHEDGNPPPDADDCVSCPRSNVSLVSQLVDPTQEYEYEYSAHYDSSNVSSNSSSCVRSNRHHHYYYQHNRNSLSSCQSRVGPPHHPDPPPDD

pLDDT: mean 89.74, std 11.98, range [31.66, 98.62]

Secondary structure (DSSP, 8-state):
---------S-EEEEEEE-HHHHHHHH-GGGGHHHHHHHHHTTTS-HHHHHHHHHHHHHHHHHHHHHHH-PPBHHHHHHTT---TT-EEEEEEEEEEESHHHHHHHHHTTPPPPPEEEEEE-TTTSTT-EEEEEE-GGGB-SSTHHHHTSEEEEEEEEEEEEEEETTEEEEEEEEEEEEE--SSS---HHHHTGGGTTEE-GGGBGGGGGGGGSPPP--HHHHGGGGGS-HHHHHHHHHHHTT----PPP-TT-S-SEEES--EETTEE--EEEEEE-GGG-S-B-GGGG-GGGHHHHHHTTSS-SEEEEEESSPBPHHHHHHHHHHHT-TTS--EEEEE-HHHHHHHHHHHT-TT---------